Protein AF-A0A174KUC3-F1 (afdb_monomer)

Sequence (354 aa):
MEELIAYTICFAFILFGIKESINLLNTHKNIKYPINRTLYYLSILLSFLIINSNLNTILADIIKISSNYFAFYTIRNELIRILLLVLIYFIVHFIIYTLLKFVVKLLYLYKISQKKISIFISGILGGIKGIIVTLIMFIGIVIFNVTIGRNFPINIFSNISGYSMIYDTISQNFNSSNSKIIYSDENKYIPTSNVLIYYNGVTLEDGVKSNNEINNKAIEITKYKESDLEKAKSLYVWIGSNIEYDFDKAYKTLNNESSGNSGATEAWITRKGICFDYACLYVAMARAVDLKVRLVTGSAYDGTQYGPHAWNEVYLEKEERWVPIDPTFYMAGNYFDNSNFYDDHIKEMIAGEW

Foldseek 3Di:
DLQVVLVVVLVVLLVVLLVVLLVQCVVVVFLVRLQLVLLLLVLLLVLVVVCLVCVVVLLVVLLVVLVVPPPDDDVVSVVSSVVSSVVSSVVSSVVSSVVSVVVCVVVVVRVPNDPVVSSVVSSVSSNSSSNSVVLVVLLVLLCCCLPVCVVPHDCSCVPPPSSVVSNVSNVVSVVCVVDDPPPPDPDDDPDPDDDFDDDLNHGLCRQLDADPVLLVVLCVQCVPPPFLLSSLVSLLVCLLVQADEDPVLVVCRSVVHNSDDAHLVCCVVVSYYHQSNSQSVSSNSCVSVPWWKFKFWDWFDPVPDIDTHIFMWTQGPVVRDTWTGGSRCVVVDPRTRDPCNCVGDPTDDGSDID

Radius of gyration: 29.29 Å; Cα contacts (8 Å, |Δi|>4): 462; chains: 1; bounding box: 64×38×87 Å

InterPro domains:
  IPR002931 Transglutaminase-like [PF01841] (218-327)
  IPR002931 Transglutaminase-like [SM00460] (267-329)
  IPR038765 Papain-like cysteine peptidase superfamily [SSF54001] (152-330)

pLDDT: mean 83.15, std 17.64, range [23.48, 98.75]

Organism: NCBI:txid84024

Structure (mmCIF, N/CA/C/O backbone):
data_AF-A0A174KUC3-F1
#
_entry.id   AF-A0A174KUC3-F1
#
loop_
_atom_site.group_PDB
_atom_site.id
_atom_site.type_symbol
_atom_site.label_atom_id
_atom_site.label_alt_id
_atom_site.label_comp_id
_atom_site.label_asym_id
_atom_site.label_entity_id
_atom_site.label_seq_id
_atom_site.pdbx_PDB_ins_code
_atom_site.Cartn_x
_atom_site.Cartn_y
_atom_site.Cartn_z
_atom_site.occupancy
_atom_site.B_iso_or_equiv
_atom_site.auth_seq_id
_atom_site.auth_comp_id
_atom_site.auth_asym_id
_atom_site.auth_atom_id
_atom_site.pdbx_PDB_model_num
ATOM 1 N N . MET A 1 1 ? -31.744 -5.656 -0.333 1.00 72.94 1 MET A N 1
ATOM 2 C CA . MET A 1 1 ? -31.792 -6.699 0.721 1.00 72.94 1 MET A CA 1
ATOM 3 C C . MET A 1 1 ? -30.569 -6.602 1.628 1.00 72.94 1 MET A C 1
ATOM 5 O O . MET A 1 1 ? -30.747 -6.543 2.835 1.00 72.94 1 MET A O 1
ATOM 9 N N . GLU A 1 2 ? -29.362 -6.491 1.067 1.00 75.31 2 GLU A N 1
ATOM 10 C CA . GLU A 1 2 ? -28.099 -6.335 1.816 1.00 75.31 2 GLU A CA 1
ATOM 11 C C . GLU A 1 2 ? -28.056 -5.099 2.725 1.00 75.31 2 GLU A C 1
ATOM 13 O O . GLU A 1 2 ? -27.680 -5.200 3.887 1.00 75.31 2 GLU A O 1
ATOM 18 N N . GLU A 1 3 ? -28.549 -3.955 2.253 1.00 81.62 3 GLU A N 1
ATOM 19 C CA . GLU A 1 3 ? -28.614 -2.726 3.053 1.00 81.62 3 GLU A CA 1
ATOM 20 C C . GLU A 1 3 ? -29.486 -2.881 4.314 1.00 81.62 3 GLU A C 1
ATOM 22 O O . GLU A 1 3 ? -29.088 -2.504 5.415 1.00 81.62 3 GLU A O 1
ATOM 27 N N . LEU A 1 4 ? -30.652 -3.525 4.188 1.00 89.06 4 LEU A N 1
ATOM 28 C CA . LEU A 1 4 ? -31.532 -3.802 5.326 1.00 89.06 4 LEU A CA 1
ATOM 29 C C . LEU A 1 4 ? -30.849 -4.729 6.344 1.00 89.06 4 LEU A C 1
ATOM 31 O O . LEU A 1 4 ? -30.993 -4.538 7.552 1.00 89.06 4 LEU A O 1
ATOM 35 N N . ILE A 1 5 ? -30.080 -5.710 5.862 1.00 90.81 5 ILE A N 1
ATOM 36 C CA . ILE A 1 5 ? -29.294 -6.623 6.703 1.00 90.81 5 ILE A CA 1
ATOM 37 C C . ILE A 1 5 ? -28.221 -5.838 7.470 1.00 90.81 5 ILE A C 1
ATOM 39 O O . ILE A 1 5 ? -28.105 -5.996 8.685 1.00 90.81 5 ILE A O 1
ATOM 43 N N . ALA A 1 6 ? -27.499 -4.941 6.797 1.00 91.69 6 ALA A N 1
ATOM 44 C CA . ALA A 1 6 ? -26.463 -4.105 7.395 1.00 91.69 6 ALA A CA 1
ATOM 45 C C . ALA A 1 6 ? -27.005 -3.230 8.539 1.00 91.69 6 ALA A C 1
ATOM 47 O O . ALA A 1 6 ? -26.477 -3.259 9.655 1.00 91.69 6 ALA A O 1
ATOM 48 N N . TYR A 1 7 ? -28.111 -2.515 8.306 1.00 92.31 7 TYR A N 1
ATOM 49 C CA . TYR A 1 7 ? -28.760 -1.710 9.347 1.00 92.31 7 TYR A CA 1
ATOM 50 C C . TYR A 1 7 ? -29.288 -2.562 10.505 1.00 92.31 7 TYR A C 1
ATOM 52 O O . TYR A 1 7 ? -29.176 -2.160 11.665 1.00 92.31 7 TYR A O 1
ATOM 60 N N . THR A 1 8 ? -29.807 -3.757 10.212 1.00 94.25 8 THR A N 1
ATOM 61 C CA . THR A 1 8 ? -30.286 -4.702 11.231 1.00 94.25 8 THR A CA 1
ATOM 62 C C . THR A 1 8 ? -29.147 -5.160 12.143 1.00 94.25 8 THR A C 1
ATOM 64 O O . THR A 1 8 ? -29.310 -5.169 13.363 1.00 94.25 8 THR A O 1
ATOM 67 N N . ILE A 1 9 ? -27.975 -5.474 11.581 1.00 93.62 9 ILE A N 1
ATOM 68 C CA . ILE A 1 9 ? -26.779 -5.849 12.351 1.00 93.62 9 ILE A CA 1
ATOM 69 C C . ILE A 1 9 ? -26.339 -4.693 13.261 1.00 93.62 9 ILE A C 1
ATOM 71 O O . ILE A 1 9 ? -26.158 -4.886 14.465 1.00 93.62 9 ILE A O 1
ATOM 75 N N . CYS A 1 10 ? -26.226 -3.478 12.718 1.00 94.00 10 CYS A N 1
ATOM 76 C CA . CYS A 1 10 ? -25.862 -2.288 13.494 1.00 94.00 10 CYS A CA 1
ATOM 77 C C . CYS A 1 10 ? -26.849 -2.023 14.640 1.00 94.00 10 CYS A C 1
ATOM 79 O O . CYS A 1 10 ? -26.446 -1.748 15.772 1.00 94.00 10 CYS A O 1
ATOM 81 N N . PHE A 1 11 ? -28.149 -2.148 14.368 1.00 95.25 11 PHE A N 1
ATOM 82 C CA . PHE A 1 11 ? -29.191 -1.974 15.375 1.00 95.25 11 PHE A CA 1
ATOM 83 C C . PHE A 1 11 ? -29.136 -3.060 16.459 1.00 95.25 11 PHE A C 1
ATOM 85 O O . PHE A 1 11 ? -29.297 -2.762 17.646 1.00 95.25 11 PHE A O 1
ATOM 92 N N . ALA A 1 12 ? -28.828 -4.305 16.086 1.00 96.06 12 ALA A N 1
ATOM 93 C CA . ALA A 1 12 ? -28.657 -5.402 17.032 1.00 96.06 12 ALA A CA 1
ATOM 94 C C . ALA A 1 12 ? -27.511 -5.137 18.024 1.00 96.06 12 ALA A C 1
ATOM 96 O O . ALA A 1 12 ? -27.685 -5.370 19.223 1.00 96.06 12 ALA A O 1
ATOM 97 N N . PHE A 1 13 ? -26.380 -4.581 17.572 1.00 95.62 13 PHE A N 1
ATOM 98 C CA . PHE A 1 13 ? -25.282 -4.183 18.464 1.00 95.62 13 PHE A CA 1
ATOM 99 C C . PHE A 1 13 ? -25.697 -3.108 19.475 1.00 95.62 13 PHE A C 1
ATOM 101 O O . PHE A 1 13 ? -25.326 -3.191 20.649 1.00 95.62 13 PHE A O 1
ATOM 108 N N . ILE A 1 14 ? -26.511 -2.134 19.060 1.00 96.69 14 ILE A N 1
ATOM 109 C CA . ILE A 1 14 ? -27.045 -1.093 19.951 1.00 96.69 14 ILE A CA 1
ATOM 110 C C . ILE A 1 14 ? -27.971 -1.711 21.004 1.00 96.69 14 ILE A C 1
ATOM 112 O O . ILE A 1 14 ? -27.783 -1.478 22.201 1.00 96.69 14 ILE A O 1
ATOM 116 N N . LEU A 1 15 ? -28.929 -2.546 20.590 1.00 97.19 15 LEU A N 1
ATOM 117 C CA . LEU A 1 15 ? -29.850 -3.218 21.511 1.00 97.19 15 LEU A CA 1
ATOM 118 C C . LEU A 1 15 ? -29.120 -4.131 22.499 1.00 97.19 15 LEU A C 1
ATOM 120 O O . LEU A 1 15 ? -29.403 -4.106 23.701 1.00 97.19 15 LEU A O 1
ATOM 124 N N . PHE A 1 16 ? -28.153 -4.910 22.012 1.00 96.31 16 PHE A N 1
ATOM 125 C CA . PHE A 1 16 ? -27.312 -5.746 22.859 1.00 96.31 16 PHE A CA 1
ATOM 126 C C . PHE A 1 16 ? -26.512 -4.895 23.851 1.00 96.31 16 PHE A C 1
ATOM 128 O O . PHE A 1 16 ? -26.459 -5.207 25.042 1.00 96.31 16 PHE A O 1
ATOM 135 N N . GLY A 1 17 ? -25.964 -3.770 23.386 1.00 95.25 17 GLY A N 1
ATOM 136 C CA . GLY A 1 17 ? -25.237 -2.812 24.206 1.00 95.25 17 GLY A CA 1
ATOM 137 C C . GLY A 1 17 ? -26.074 -2.264 25.364 1.00 95.25 17 GLY A C 1
ATOM 138 O O . GLY A 1 17 ? -25.605 -2.290 26.510 1.00 95.25 17 GLY A O 1
ATOM 139 N N . ILE A 1 18 ? -27.310 -1.836 25.078 1.00 97.31 18 ILE A N 1
ATOM 140 C CA . ILE A 1 18 ? -28.304 -1.367 26.060 1.00 97.31 18 ILE A CA 1
ATOM 141 C C . ILE A 1 18 ? -28.615 -2.472 27.074 1.00 97.31 18 ILE A C 1
ATOM 143 O O . ILE A 1 18 ? -28.490 -2.254 28.282 1.00 97.31 18 ILE A O 1
ATOM 147 N N . LYS A 1 19 ? -28.964 -3.672 26.593 1.00 96.75 19 LYS A N 1
ATOM 148 C CA . LYS A 1 19 ? -29.319 -4.820 27.439 1.00 96.75 19 LYS A CA 1
ATOM 149 C C . LYS A 1 19 ? -28.181 -5.209 28.385 1.00 96.75 19 LYS A C 1
ATOM 151 O O . LYS A 1 19 ? -28.408 -5.351 29.585 1.00 96.75 19 LYS A O 1
ATOM 156 N N . GLU A 1 20 ? -26.958 -5.351 27.873 1.00 95.75 20 GLU A N 1
ATOM 157 C CA . GLU A 1 20 ? -25.782 -5.691 28.687 1.00 95.75 20 GLU A CA 1
ATOM 158 C C . GLU A 1 20 ? -25.520 -4.610 29.746 1.00 95.75 20 GLU A C 1
ATOM 160 O O . GLU A 1 20 ? -25.267 -4.933 30.903 1.00 95.75 20 GLU A O 1
ATOM 165 N N . SER A 1 21 ? -25.622 -3.328 29.378 1.00 95.62 21 SER A N 1
ATOM 166 C CA . SER A 1 21 ? -25.373 -2.210 30.295 1.00 95.62 21 SER A CA 1
ATOM 167 C C . SER A 1 21 ? -26.358 -2.197 31.468 1.00 95.62 21 SER A C 1
ATOM 169 O O . SER A 1 21 ? -25.941 -2.119 32.625 1.00 95.62 21 SER A O 1
ATOM 171 N N . ILE A 1 22 ? -27.656 -2.351 31.189 1.00 94.19 22 ILE A N 1
ATOM 172 C CA . ILE A 1 22 ? -28.692 -2.406 32.230 1.00 94.19 22 ILE A CA 1
ATOM 173 C C . ILE A 1 22 ? -28.497 -3.643 33.117 1.00 94.19 22 ILE A C 1
ATOM 175 O O . ILE A 1 22 ? -28.639 -3.557 34.339 1.00 94.19 22 ILE A O 1
ATOM 179 N N . ASN A 1 23 ? -28.112 -4.782 32.534 1.00 93.94 23 ASN A N 1
ATOM 180 C CA . ASN A 1 23 ? -27.785 -5.982 33.303 1.00 93.94 23 ASN A CA 1
ATOM 181 C C . ASN A 1 23 ? -26.592 -5.753 34.241 1.00 93.94 23 ASN A C 1
ATOM 183 O O . ASN A 1 23 ? -26.699 -6.078 35.418 1.00 93.94 23 ASN A O 1
ATOM 187 N N . LEU A 1 24 ? -25.508 -5.129 33.767 1.00 91.56 24 LEU A N 1
ATOM 188 C CA . LEU A 1 24 ? -24.342 -4.743 34.578 1.00 91.56 24 LEU A CA 1
ATOM 189 C C . LEU A 1 24 ? -24.716 -3.827 35.751 1.00 91.56 24 LEU A C 1
ATOM 191 O O . LEU A 1 24 ? -24.186 -3.974 36.854 1.00 91.56 24 LEU A O 1
ATOM 195 N N . LEU A 1 25 ? -25.629 -2.877 35.529 1.00 92.50 25 LEU A N 1
ATOM 196 C CA . LEU A 1 25 ? -26.150 -2.036 36.604 1.00 92.50 25 LEU A CA 1
ATOM 197 C C . LEU A 1 25 ? -26.921 -2.870 37.633 1.00 92.50 25 LEU A C 1
ATOM 199 O O . LEU A 1 25 ? -26.726 -2.685 38.832 1.00 92.50 25 LEU A O 1
ATOM 203 N N . ASN A 1 26 ? -27.799 -3.765 37.181 1.00 90.56 26 ASN A N 1
ATOM 204 C CA . ASN A 1 26 ? -28.659 -4.559 38.056 1.00 90.56 26 ASN A CA 1
ATOM 205 C C . ASN A 1 26 ? -27.873 -5.579 38.888 1.00 90.56 26 ASN A C 1
ATOM 207 O O . ASN A 1 26 ? -28.165 -5.740 40.074 1.00 90.56 26 ASN A O 1
ATOM 211 N N . THR A 1 27 ? -26.868 -6.234 38.299 1.00 91.88 27 THR A N 1
ATOM 212 C CA . THR A 1 27 ? -26.037 -7.236 38.984 1.00 91.88 27 THR A CA 1
ATOM 213 C C . THR A 1 27 ? -25.190 -6.610 40.085 1.00 91.88 27 THR A C 1
ATOM 215 O O . THR A 1 27 ? -25.157 -7.118 41.203 1.00 91.88 27 THR A O 1
ATOM 218 N N . HIS A 1 28 ? -24.539 -5.481 39.803 1.00 88.19 28 HIS A N 1
ATOM 219 C CA . HIS A 1 28 ? -23.622 -4.842 40.748 1.00 88.19 28 HIS A CA 1
ATOM 220 C C . HIS A 1 28 ? -24.251 -3.715 41.574 1.00 88.19 28 HIS A C 1
ATOM 222 O O . HIS A 1 28 ? -23.597 -3.174 42.467 1.00 88.19 28 HIS A O 1
ATOM 228 N N . LYS A 1 29 ? -25.497 -3.331 41.270 1.00 86.44 29 LYS A N 1
ATOM 229 C CA . LYS A 1 29 ? -26.231 -2.208 41.883 1.00 86.44 29 LYS A CA 1
ATOM 230 C C . LYS A 1 29 ? -25.443 -0.890 41.877 1.00 86.44 29 LYS A C 1
ATOM 232 O O . LYS A 1 29 ? -25.591 -0.072 42.781 1.00 86.44 29 LYS A O 1
ATOM 237 N N . ASN A 1 30 ? -24.581 -0.684 40.879 1.00 87.12 30 ASN A N 1
ATOM 238 C CA . ASN A 1 30 ? -23.687 0.469 40.825 1.00 87.12 30 ASN A CA 1
ATOM 239 C C . ASN A 1 30 ? -23.398 0.896 39.378 1.00 87.12 30 ASN A C 1
ATOM 241 O O . ASN A 1 30 ? -22.917 0.108 38.563 1.00 87.12 30 ASN A O 1
ATOM 245 N N . ILE A 1 31 ? -23.647 2.172 39.074 1.00 89.06 31 ILE A N 1
ATOM 246 C CA . ILE A 1 31 ? -23.482 2.753 37.735 1.00 89.06 31 ILE A CA 1
ATOM 247 C C . ILE A 1 31 ? -22.022 2.809 37.263 1.00 89.06 31 ILE A C 1
ATOM 249 O O . ILE A 1 31 ? -21.749 2.866 36.064 1.00 89.06 31 ILE A O 1
ATOM 253 N N . LYS A 1 32 ? -21.068 2.701 38.196 1.00 91.25 32 LYS A N 1
ATOM 254 C CA . LYS A 1 32 ? -19.632 2.620 37.908 1.00 91.25 32 LYS A CA 1
ATOM 255 C C . LYS A 1 32 ? -19.290 1.511 36.912 1.00 91.25 32 LYS A C 1
ATOM 257 O O . LYS A 1 32 ? -18.365 1.686 36.126 1.00 91.25 32 LYS A O 1
ATOM 262 N N . TYR A 1 33 ? -20.009 0.389 36.929 1.00 91.56 33 TYR A N 1
ATOM 263 C CA . TYR A 1 33 ? -19.734 -0.746 36.044 1.00 91.56 33 TYR A CA 1
ATOM 264 C C . TYR A 1 33 ? -20.130 -0.462 34.586 1.00 91.56 33 TYR A C 1
ATOM 266 O O . TYR A 1 33 ? -19.242 -0.536 33.733 1.00 91.56 33 TYR A O 1
ATOM 274 N N . PRO A 1 34 ? -21.380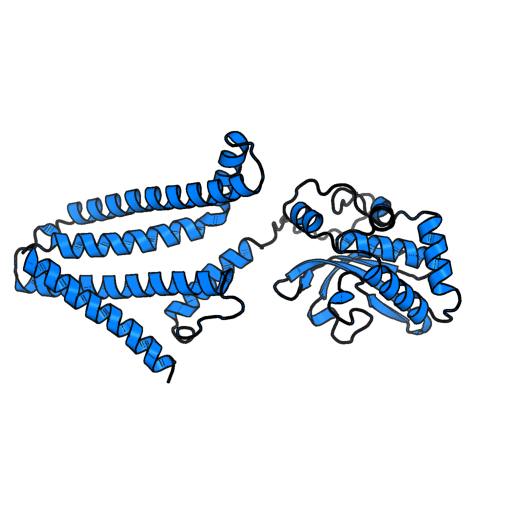 -0.043 34.282 1.00 93.12 34 PRO A N 1
ATOM 275 C CA . PRO A 1 34 ? -21.750 0.479 32.964 1.00 93.12 34 PRO A CA 1
ATOM 276 C C . PRO A 1 34 ? -20.794 1.548 32.427 1.00 93.12 34 PRO A C 1
ATOM 278 O O . PRO A 1 34 ? -20.360 1.475 31.276 1.00 93.12 34 PRO A O 1
ATOM 281 N N . ILE A 1 35 ? -20.421 2.513 33.276 1.00 93.69 35 ILE A N 1
ATOM 282 C CA . ILE A 1 35 ? -19.505 3.596 32.908 1.00 93.69 35 ILE A CA 1
ATOM 283 C C . ILE A 1 35 ? -18.131 3.028 32.541 1.00 93.69 35 ILE A C 1
ATOM 285 O O . ILE A 1 35 ? -17.669 3.223 31.423 1.00 93.69 35 ILE A O 1
ATOM 289 N N . ASN A 1 36 ? -17.500 2.262 33.435 1.00 93.50 36 ASN A N 1
ATOM 290 C CA . ASN A 1 36 ? -16.169 1.696 33.198 1.00 93.50 36 ASN A CA 1
ATOM 291 C C . ASN A 1 36 ? -16.117 0.783 31.973 1.00 93.50 36 ASN A C 1
ATOM 293 O O . ASN A 1 36 ? -15.088 0.746 31.298 1.00 93.50 36 ASN A O 1
ATOM 297 N N . ARG A 1 37 ? -17.194 0.035 31.704 1.00 94.62 37 ARG A N 1
ATOM 298 C CA . ARG A 1 37 ? -17.299 -0.825 30.522 1.00 94.62 37 ARG A CA 1
ATOM 299 C C . ARG A 1 37 ? -17.374 0.014 29.249 1.00 94.62 37 ARG A C 1
ATOM 301 O O . ARG A 1 37 ? -16.660 -0.277 28.301 1.00 94.62 37 ARG A O 1
ATOM 308 N N . THR A 1 38 ? -18.170 1.081 29.252 1.00 95.75 38 THR A N 1
ATOM 309 C CA . THR A 1 38 ? -18.277 2.014 28.117 1.00 95.75 38 THR A CA 1
ATOM 310 C C . THR A 1 38 ? -16.947 2.719 27.851 1.00 95.75 38 THR A C 1
ATOM 312 O O . THR A 1 38 ? -16.486 2.740 26.714 1.00 95.75 38 THR A O 1
ATOM 315 N N . LEU A 1 39 ? -16.277 3.208 28.902 1.00 96.31 39 LEU A N 1
ATOM 316 C CA . LEU A 1 39 ? -14.955 3.835 28.794 1.00 96.31 39 LEU A CA 1
ATOM 317 C C . LEU A 1 39 ? -13.888 2.886 28.239 1.00 96.31 39 LEU A C 1
ATOM 319 O O . LEU A 1 39 ? -12.981 3.344 27.559 1.00 96.31 39 LEU A O 1
ATOM 323 N N . TYR A 1 40 ? -13.984 1.588 28.531 1.00 96.44 40 TYR A N 1
ATOM 324 C CA . TYR A 1 40 ? -13.037 0.590 28.034 1.00 96.44 40 TYR A CA 1
ATOM 325 C C . TYR A 1 40 ? -13.148 0.400 26.515 1.00 96.44 40 TYR A C 1
ATOM 327 O O . TYR A 1 40 ? -12.143 0.405 25.814 1.00 96.44 40 TYR A O 1
ATOM 335 N N . TYR A 1 41 ? -14.367 0.293 25.980 1.00 96.62 41 TYR A N 1
ATOM 336 C CA . TYR A 1 41 ? -14.557 0.238 24.526 1.00 96.62 41 TYR A CA 1
ATOM 337 C C . TYR A 1 41 ? -14.194 1.565 23.856 1.00 96.62 41 TYR A C 1
ATOM 339 O O . TYR A 1 41 ? -13.578 1.567 22.793 1.00 96.62 41 TYR A O 1
ATOM 347 N N . LEU A 1 42 ? -14.516 2.694 24.498 1.00 96.56 42 LEU A N 1
ATOM 348 C CA . LEU A 1 42 ? -14.105 4.006 24.006 1.00 96.56 42 LEU A CA 1
ATOM 349 C C . LEU A 1 42 ? -12.578 4.129 23.944 1.00 96.56 42 LEU A C 1
ATOM 351 O O . LEU A 1 42 ? -12.058 4.646 22.960 1.00 96.56 42 LEU A O 1
ATOM 355 N N . SER A 1 43 ? -11.849 3.629 24.948 1.00 97.50 43 SER A N 1
ATOM 356 C CA . SER A 1 43 ? -10.387 3.659 24.915 1.00 97.50 43 SER A CA 1
ATOM 357 C C . SER A 1 43 ? -9.810 2.733 23.850 1.00 97.50 43 SER A C 1
ATOM 359 O O . SER A 1 43 ? -8.812 3.108 23.261 1.00 97.50 43 SER A O 1
ATOM 361 N N . ILE A 1 44 ? -10.422 1.581 23.542 1.00 95.88 44 ILE A N 1
ATOM 362 C CA . ILE A 1 44 ? -10.016 0.759 22.380 1.00 95.88 44 ILE A CA 1
ATOM 363 C C . ILE A 1 44 ? -10.104 1.582 21.089 1.00 95.88 44 ILE A C 1
ATOM 365 O O . ILE A 1 44 ? -9.120 1.692 20.359 1.00 95.88 44 ILE A O 1
ATOM 369 N N . LEU A 1 45 ? -11.264 2.196 20.837 1.00 94.69 45 LEU A N 1
ATOM 370 C CA . LEU A 1 45 ? -11.493 2.979 19.624 1.00 94.69 45 LEU A CA 1
ATOM 371 C C . LEU A 1 45 ? -10.519 4.164 19.523 1.00 94.69 45 LEU A C 1
ATOM 373 O O . LEU A 1 45 ? -9.884 4.350 18.490 1.00 94.69 45 LEU A O 1
ATOM 377 N N . LEU A 1 46 ? -10.357 4.938 20.600 1.00 94.75 46 LEU A N 1
ATOM 378 C CA . LEU A 1 46 ? -9.448 6.088 20.617 1.00 94.75 46 LEU A CA 1
ATOM 379 C C . LEU A 1 46 ? -7.979 5.680 20.453 1.00 94.75 46 LEU A C 1
ATOM 381 O O . LEU A 1 46 ? -7.245 6.362 19.745 1.00 94.75 46 LEU A O 1
ATOM 385 N N . SER A 1 47 ? -7.545 4.574 21.066 1.00 94.94 47 SER A N 1
ATOM 386 C CA . SER A 1 47 ? -6.187 4.051 20.869 1.00 94.94 47 SER A CA 1
ATOM 387 C C . SER A 1 47 ? -5.925 3.680 19.425 1.00 94.94 47 SER A C 1
ATOM 389 O O . SER A 1 47 ? -4.872 4.029 18.899 1.00 94.94 47 SER A O 1
ATOM 391 N N . PHE A 1 48 ? -6.883 3.005 18.788 1.00 90.69 48 PHE A N 1
ATOM 392 C CA . PHE A 1 48 ? -6.773 2.668 17.379 1.00 90.69 48 PHE A CA 1
ATOM 393 C C . PHE A 1 48 ? -6.634 3.931 16.522 1.00 90.69 48 PHE A C 1
ATOM 395 O O . PHE A 1 48 ? -5.698 4.026 15.737 1.00 90.69 48 PHE A O 1
ATOM 402 N N . LEU A 1 49 ? -7.511 4.924 16.716 1.00 88.19 49 LEU A N 1
ATOM 403 C CA . LEU A 1 49 ? -7.479 6.170 15.944 1.00 88.19 49 LEU A CA 1
ATOM 404 C C . LEU A 1 49 ? -6.157 6.928 16.124 1.00 88.19 49 LEU A C 1
ATOM 406 O O . LEU A 1 49 ? -5.564 7.353 15.141 1.00 88.19 49 LEU A O 1
ATOM 410 N N . ILE A 1 50 ? -5.662 7.054 17.359 1.00 89.94 50 ILE A N 1
ATOM 411 C CA . ILE A 1 50 ? -4.398 7.751 17.643 1.00 89.94 50 ILE A CA 1
ATOM 412 C C . ILE A 1 50 ? -3.211 7.042 16.993 1.00 89.94 50 ILE A C 1
ATOM 414 O O . ILE A 1 50 ? -2.356 7.708 16.411 1.00 89.94 50 ILE A O 1
ATOM 418 N N . ILE A 1 51 ? -3.151 5.711 17.077 1.00 87.88 51 ILE A N 1
ATOM 419 C CA . ILE A 1 51 ? -2.067 4.951 16.449 1.00 87.88 51 ILE A CA 1
ATOM 420 C C . ILE A 1 51 ? -2.158 5.051 14.935 1.00 87.88 51 ILE A C 1
ATOM 422 O O . ILE A 1 51 ? -1.149 5.325 14.299 1.00 87.88 51 ILE A O 1
ATOM 426 N N . ASN A 1 52 ? -3.351 4.893 14.363 1.00 81.44 52 ASN A N 1
ATOM 427 C CA . ASN A 1 52 ? -3.546 4.961 12.921 1.00 81.44 52 ASN A CA 1
ATOM 428 C C . ASN A 1 52 ? -3.154 6.336 12.354 1.00 81.44 52 ASN A C 1
ATOM 430 O O . ASN A 1 52 ? -2.455 6.402 11.351 1.00 81.44 52 ASN A O 1
ATOM 434 N N . SER A 1 53 ? -3.526 7.433 13.023 1.00 80.00 53 SER A N 1
ATOM 435 C CA . SER A 1 53 ? -3.152 8.789 12.593 1.00 80.00 53 SER A CA 1
ATOM 436 C C . SER A 1 53 ? -1.650 9.081 12.671 1.00 80.00 53 SER A C 1
ATOM 438 O O . SER A 1 53 ? -1.185 10.010 12.022 1.00 80.00 53 SER A O 1
ATOM 440 N N . ASN A 1 54 ? -0.890 8.322 13.464 1.00 78.06 54 ASN A N 1
ATOM 441 C CA . ASN A 1 54 ? 0.556 8.500 13.639 1.00 78.06 54 ASN A CA 1
ATOM 442 C C . ASN A 1 54 ? 1.344 7.262 13.180 1.00 78.06 54 ASN A C 1
ATOM 444 O O . ASN A 1 54 ? 2.492 7.071 13.585 1.00 78.06 54 ASN A O 1
ATOM 448 N N . LEU A 1 55 ? 0.724 6.403 12.362 1.00 73.19 55 LEU A N 1
ATOM 449 C CA . LEU A 1 55 ? 1.232 5.065 12.073 1.00 73.19 55 LEU A CA 1
ATOM 450 C C . LEU A 1 55 ? 2.625 5.118 11.442 1.00 73.19 55 LEU A C 1
ATOM 452 O O . LEU A 1 55 ? 3.517 4.407 11.890 1.00 73.19 55 LEU A O 1
ATOM 456 N N . ASN A 1 56 ? 2.837 6.014 10.476 1.00 64.56 56 ASN A N 1
ATOM 457 C CA . ASN A 1 56 ? 4.117 6.159 9.779 1.00 64.56 56 ASN A CA 1
ATOM 458 C C . ASN A 1 56 ? 5.261 6.545 10.736 1.00 64.56 56 ASN A C 1
ATOM 460 O O . ASN A 1 56 ? 6.330 5.940 10.698 1.00 64.56 56 ASN A O 1
ATOM 464 N N . THR A 1 57 ? 5.032 7.503 11.640 1.00 71.12 57 THR A N 1
ATOM 465 C CA . THR A 1 57 ? 6.029 7.920 12.641 1.00 71.12 57 THR A CA 1
ATOM 466 C C . THR A 1 57 ? 6.323 6.797 13.632 1.00 71.12 57 THR A C 1
ATOM 468 O O . THR A 1 57 ? 7.484 6.494 13.894 1.00 71.12 57 THR A O 1
ATOM 471 N N . ILE A 1 58 ? 5.278 6.127 14.128 1.00 70.81 58 ILE A N 1
ATOM 472 C CA . ILE A 1 58 ? 5.415 4.998 15.055 1.00 70.81 58 ILE A CA 1
ATOM 473 C C . ILE A 1 58 ? 6.202 3.856 14.398 1.00 70.81 58 ILE A C 1
ATOM 475 O O . ILE A 1 58 ? 7.094 3.289 15.025 1.00 70.81 58 ILE A O 1
ATOM 479 N N . LEU A 1 59 ? 5.910 3.530 13.136 1.00 69.62 59 LEU A N 1
ATOM 480 C CA . LEU A 1 59 ? 6.634 2.502 12.390 1.00 69.62 59 LEU A CA 1
ATOM 481 C C . LEU A 1 59 ? 8.104 2.885 12.177 1.00 69.62 59 LEU A C 1
ATOM 483 O O . LEU A 1 59 ? 8.969 2.036 12.381 1.00 69.62 59 LEU A O 1
ATOM 487 N N . ALA A 1 60 ? 8.409 4.143 11.848 1.00 66.00 60 ALA A N 1
ATOM 488 C CA . ALA A 1 60 ? 9.788 4.619 11.711 1.00 66.00 60 ALA A CA 1
ATOM 489 C C . ALA A 1 60 ? 10.588 4.477 13.021 1.00 66.00 60 ALA A C 1
ATOM 491 O O . ALA A 1 60 ? 11.718 3.976 13.016 1.00 66.00 60 ALA A O 1
ATOM 492 N N . ASP A 1 61 ? 9.987 4.839 14.157 1.00 71.12 61 ASP A N 1
ATOM 493 C CA . ASP A 1 61 ? 10.602 4.673 15.477 1.00 71.12 61 ASP A CA 1
ATOM 494 C C . ASP A 1 61 ? 10.799 3.191 15.836 1.00 71.12 61 ASP A C 1
ATOM 496 O O . ASP A 1 61 ? 11.870 2.800 16.311 1.00 71.12 61 ASP A O 1
ATOM 500 N N . ILE A 1 62 ? 9.804 2.339 15.556 1.00 71.69 62 ILE A N 1
ATOM 501 C CA . ILE A 1 62 ? 9.905 0.883 15.736 1.00 71.69 62 ILE A CA 1
ATOM 502 C C . ILE A 1 62 ? 11.041 0.313 14.881 1.00 71.69 62 ILE A C 1
ATOM 504 O O . ILE A 1 62 ? 11.815 -0.511 15.372 1.00 71.69 62 ILE A O 1
ATOM 508 N N . ILE A 1 63 ? 11.175 0.749 13.625 1.00 66.38 63 ILE A N 1
ATOM 509 C CA . ILE A 1 63 ? 12.247 0.312 12.726 1.00 66.38 63 ILE A CA 1
ATOM 510 C C . ILE A 1 63 ? 13.605 0.679 13.326 1.00 66.38 63 ILE A C 1
ATOM 512 O O . ILE A 1 63 ? 14.434 -0.217 13.485 1.00 66.38 63 ILE A O 1
ATOM 516 N N . LYS A 1 64 ? 13.792 1.934 13.758 1.00 69.88 64 LYS A N 1
ATOM 517 C CA . LYS A 1 64 ? 15.032 2.421 14.388 1.00 69.88 64 LYS A CA 1
ATOM 518 C C . LYS A 1 64 ? 15.399 1.648 15.659 1.00 69.88 64 LYS A C 1
ATOM 520 O O . LYS A 1 64 ? 16.566 1.336 15.890 1.00 69.88 64 LYS A O 1
ATOM 525 N N . ILE A 1 65 ? 14.412 1.330 16.496 1.00 67.31 65 ILE A N 1
ATOM 526 C CA . ILE A 1 65 ? 14.620 0.518 17.703 1.00 67.31 65 ILE A CA 1
ATOM 527 C C . ILE A 1 65 ? 14.980 -0.921 17.309 1.00 67.31 65 ILE A C 1
ATOM 529 O O . ILE A 1 65 ? 15.945 -1.482 17.827 1.00 67.31 65 ILE A O 1
ATOM 533 N N . SER A 1 66 ? 14.247 -1.518 16.367 1.00 65.50 66 SER A N 1
ATOM 534 C CA . SER A 1 66 ? 14.491 -2.895 15.930 1.00 65.50 66 SER A CA 1
ATOM 535 C C . SER A 1 66 ? 15.887 -3.070 15.322 1.00 65.50 66 SER A C 1
ATOM 537 O O . SER A 1 66 ? 16.583 -4.021 15.670 1.00 65.50 66 SER A O 1
ATOM 539 N N . SER A 1 67 ? 16.342 -2.118 14.500 1.00 63.28 67 SER A N 1
ATOM 540 C CA . SER A 1 67 ? 17.646 -2.169 13.832 1.00 63.28 67 SER A CA 1
ATOM 541 C C . SER A 1 67 ? 18.818 -2.000 14.797 1.00 63.28 67 SER A C 1
ATOM 543 O O . SER A 1 67 ? 19.844 -2.650 14.626 1.00 63.28 67 SER A O 1
ATOM 545 N N . ASN A 1 68 ? 18.673 -1.155 15.823 1.00 63.19 68 ASN A N 1
ATOM 546 C CA . ASN A 1 68 ? 19.755 -0.865 16.768 1.00 63.19 68 ASN A CA 1
ATOM 547 C C . ASN A 1 68 ? 19.969 -1.975 17.806 1.00 63.19 68 ASN A C 1
ATOM 549 O O . ASN A 1 68 ? 21.085 -2.142 18.292 1.00 63.19 68 ASN A O 1
ATOM 553 N N . TYR A 1 69 ? 18.915 -2.717 18.163 1.00 61.56 69 TYR A N 1
ATOM 554 C CA . TYR A 1 69 ? 18.962 -3.690 19.261 1.00 61.56 69 TYR A CA 1
ATOM 555 C C . TYR A 1 69 ? 18.826 -5.154 18.815 1.00 61.56 69 TYR A C 1
ATOM 557 O O . TYR A 1 69 ? 19.238 -6.049 19.553 1.00 61.56 69 TYR A O 1
ATOM 565 N N . PHE A 1 70 ? 18.282 -5.429 17.623 1.00 57.06 70 PHE A N 1
ATOM 566 C CA . PHE A 1 70 ? 17.967 -6.787 17.165 1.00 57.06 70 PHE A CA 1
ATOM 567 C C . PHE A 1 70 ? 18.501 -7.049 15.745 1.00 57.06 70 PHE A C 1
ATOM 569 O O . PHE A 1 70 ? 17.743 -7.213 14.796 1.00 57.06 70 PHE A O 1
ATOM 576 N N . ALA A 1 71 ? 19.826 -7.132 15.593 1.00 50.84 71 ALA A N 1
ATOM 577 C CA . ALA A 1 71 ? 20.487 -7.447 14.321 1.00 50.84 71 ALA A CA 1
ATOM 578 C C . ALA A 1 71 ? 20.388 -8.948 13.967 1.00 50.84 71 ALA A C 1
ATOM 580 O O . ALA A 1 71 ? 21.340 -9.707 14.149 1.00 50.84 71 ALA A O 1
ATOM 581 N N . PHE A 1 72 ? 19.226 -9.406 13.492 1.00 49.69 72 PHE A N 1
ATOM 582 C CA . PHE A 1 72 ? 19.015 -10.804 13.094 1.00 49.69 72 PHE A CA 1
ATOM 583 C C . PHE A 1 72 ? 18.303 -10.955 11.739 1.00 49.69 72 PHE A C 1
ATOM 585 O O . PHE A 1 72 ? 17.826 -9.982 11.164 1.00 49.69 72 PHE A O 1
ATOM 592 N N . TYR A 1 73 ? 18.275 -12.195 11.229 1.00 43.31 73 TYR A N 1
ATOM 593 C CA . TYR A 1 73 ? 17.715 -12.605 9.930 1.00 43.31 73 TYR A CA 1
ATOM 594 C C . TYR A 1 73 ? 16.292 -12.058 9.675 1.00 43.31 73 TYR A C 1
ATOM 596 O O . TYR A 1 73 ? 15.467 -11.988 10.588 1.00 43.31 73 TYR A O 1
ATOM 604 N N . THR A 1 74 ? 15.993 -11.733 8.416 1.00 51.34 74 THR A N 1
ATOM 605 C CA . THR A 1 74 ? 14.902 -10.855 7.940 1.00 51.34 74 THR A CA 1
ATOM 606 C C . THR A 1 74 ? 13.501 -11.186 8.477 1.00 51.34 74 THR A C 1
ATOM 608 O O . THR A 1 74 ? 12.792 -10.291 8.928 1.00 51.34 74 THR A O 1
ATOM 611 N N . ILE A 1 75 ? 13.113 -12.466 8.535 1.00 45.53 75 ILE A N 1
ATOM 612 C CA . ILE A 1 75 ? 11.777 -12.899 9.008 1.00 45.53 75 ILE A CA 1
ATOM 613 C C . ILE A 1 75 ? 11.564 -12.586 10.498 1.00 45.53 75 ILE A C 1
ATOM 615 O O . ILE A 1 75 ? 10.448 -12.315 10.944 1.00 45.53 75 ILE A O 1
ATOM 619 N N . ARG A 1 76 ? 12.638 -12.598 11.294 1.00 57.34 76 ARG A N 1
ATOM 620 C CA . ARG A 1 76 ? 12.547 -12.350 12.734 1.00 57.34 76 ARG A CA 1
ATOM 621 C C . ARG A 1 76 ? 12.306 -10.875 13.044 1.00 57.34 76 ARG A C 1
ATOM 623 O O . ARG A 1 76 ? 11.674 -10.573 14.052 1.00 57.34 76 ARG A O 1
ATOM 630 N N . ASN A 1 77 ? 12.748 -9.979 12.164 1.00 62.25 77 ASN A N 1
ATOM 631 C CA . ASN A 1 77 ? 12.593 -8.539 12.344 1.00 62.25 77 ASN A CA 1
ATOM 632 C C . ASN A 1 77 ? 11.141 -8.097 12.128 1.00 62.25 77 ASN A C 1
ATOM 634 O O . ASN A 1 77 ? 10.644 -7.304 12.920 1.00 62.25 77 ASN A O 1
ATOM 638 N N . GLU A 1 78 ? 10.425 -8.671 11.157 1.00 61.94 78 GLU A N 1
ATOM 639 C CA . GLU A 1 78 ? 9.000 -8.370 10.938 1.00 61.94 78 GLU A CA 1
ATOM 640 C C . GLU A 1 78 ? 8.120 -8.804 12.116 1.00 61.94 78 GLU A C 1
ATOM 642 O O . GLU A 1 78 ? 7.291 -8.036 12.606 1.00 61.94 78 GLU A O 1
ATOM 647 N N . LEU A 1 79 ? 8.364 -9.997 12.668 1.00 71.12 79 LEU A N 1
ATOM 648 C CA . LEU A 1 79 ? 7.657 -10.458 13.866 1.00 71.12 79 LEU A CA 1
ATOM 649 C C . LEU A 1 79 ? 7.925 -9.553 15.077 1.00 71.12 79 LEU A C 1
ATOM 651 O O . LEU A 1 79 ? 7.000 -9.239 15.826 1.00 71.12 79 LEU A O 1
ATOM 655 N N . ILE A 1 80 ? 9.168 -9.095 15.259 1.00 74.69 80 ILE A N 1
ATOM 656 C CA . ILE A 1 80 ? 9.527 -8.157 16.333 1.00 74.69 80 ILE A CA 1
ATOM 657 C C . ILE A 1 80 ? 8.825 -6.807 16.137 1.00 74.69 80 ILE A C 1
ATOM 659 O O . ILE A 1 80 ? 8.300 -6.256 17.103 1.00 74.69 80 ILE A O 1
ATOM 663 N N . ARG A 1 81 ? 8.758 -6.287 14.906 1.00 73.31 81 ARG A N 1
ATOM 664 C CA . ARG A 1 81 ? 8.072 -5.022 14.586 1.00 73.31 81 ARG A CA 1
ATOM 665 C C . ARG A 1 81 ? 6.574 -5.098 14.885 1.00 73.31 81 ARG A C 1
ATOM 667 O O . ARG A 1 81 ? 6.042 -4.202 15.540 1.00 73.31 81 ARG A O 1
ATOM 674 N N . ILE A 1 82 ? 5.915 -6.195 14.503 1.00 76.25 82 ILE A N 1
ATOM 675 C CA . ILE A 1 82 ? 4.501 -6.444 14.828 1.00 76.25 82 ILE A CA 1
ATOM 676 C C . ILE A 1 82 ? 4.305 -6.524 16.347 1.00 76.25 82 ILE A C 1
ATOM 678 O O . ILE A 1 82 ? 3.400 -5.887 16.887 1.00 76.25 82 ILE A O 1
ATOM 682 N N . LEU A 1 83 ? 5.167 -7.258 17.060 1.00 86.44 83 LEU A N 1
ATOM 683 C CA . LEU A 1 83 ? 5.098 -7.370 18.521 1.00 86.44 83 LEU A CA 1
ATOM 684 C C . LEU A 1 83 ? 5.267 -6.011 19.215 1.00 86.44 83 LEU A C 1
ATOM 686 O O . LEU A 1 83 ? 4.528 -5.711 20.153 1.00 86.44 83 LEU A O 1
ATOM 690 N N . LEU A 1 84 ? 6.199 -5.176 18.748 1.00 85.19 84 LEU A N 1
ATOM 691 C CA . LEU A 1 84 ? 6.412 -3.826 19.274 1.00 85.19 84 LEU A CA 1
ATOM 692 C C . LEU A 1 84 ? 5.203 -2.919 19.025 1.00 85.19 84 LEU A C 1
ATOM 694 O O . LEU A 1 84 ? 4.785 -2.208 19.938 1.00 85.19 84 LEU A O 1
ATOM 698 N N . LEU A 1 85 ? 4.596 -2.981 17.837 1.00 84.44 85 LEU A N 1
ATOM 699 C CA . LEU A 1 85 ? 3.385 -2.219 17.527 1.00 84.44 85 LEU A CA 1
ATOM 700 C C . LEU A 1 85 ? 2.214 -2.630 18.433 1.00 84.44 85 LEU A C 1
ATOM 702 O O . LEU A 1 85 ? 1.523 -1.774 18.989 1.00 84.44 85 LEU A O 1
ATOM 706 N N . VAL A 1 86 ? 2.024 -3.937 18.641 1.00 89.19 86 VAL A N 1
ATOM 707 C CA . VAL A 1 86 ? 1.007 -4.475 19.557 1.00 89.19 86 VAL A CA 1
ATOM 708 C C . VAL A 1 86 ? 1.263 -4.015 20.995 1.00 89.19 86 VAL A C 1
ATOM 710 O O . VAL A 1 86 ? 0.330 -3.615 21.695 1.00 89.19 86 VAL A O 1
ATOM 713 N N . LEU A 1 87 ? 2.522 -4.015 21.442 1.00 93.25 87 LEU A N 1
ATOM 714 C CA . LEU A 1 87 ? 2.895 -3.533 22.771 1.00 93.25 87 LEU A CA 1
ATOM 715 C C . LEU A 1 87 ? 2.585 -2.038 22.939 1.00 93.25 87 LEU A C 1
ATOM 717 O O . LEU A 1 87 ? 1.969 -1.649 23.934 1.00 93.25 87 LEU A O 1
ATOM 721 N N . ILE A 1 88 ? 2.958 -1.211 21.958 1.00 92.75 88 ILE A N 1
ATOM 722 C CA . ILE A 1 88 ? 2.657 0.228 21.941 1.00 92.75 88 ILE A CA 1
ATOM 723 C C . ILE A 1 88 ? 1.147 0.454 22.007 1.00 92.75 88 ILE A C 1
ATOM 725 O O . ILE A 1 88 ? 0.690 1.280 22.799 1.00 92.75 88 ILE A O 1
ATOM 729 N N . TYR A 1 89 ? 0.358 -0.327 21.265 1.00 94.00 89 TYR A N 1
ATOM 730 C CA . TYR A 1 89 ? -1.099 -0.264 21.341 1.00 94.00 89 TYR A CA 1
ATOM 731 C C . TYR A 1 89 ? -1.630 -0.514 22.752 1.00 94.00 89 TYR A C 1
ATOM 733 O O . TYR A 1 89 ? -2.431 0.281 23.251 1.00 94.00 89 TYR A O 1
ATOM 741 N N . PHE A 1 90 ? -1.157 -1.557 23.439 1.00 95.31 90 PHE A N 1
ATOM 742 C CA . PHE A 1 90 ? -1.591 -1.828 24.810 1.00 95.31 90 PHE A CA 1
ATOM 743 C C . PHE A 1 90 ? -1.188 -0.724 25.793 1.00 95.31 90 PHE A C 1
ATOM 745 O O . PHE A 1 90 ? -1.975 -0.393 26.683 1.00 95.31 90 PHE A O 1
ATOM 752 N N . ILE A 1 91 ? -0.011 -0.116 25.615 1.00 96.00 91 ILE A N 1
ATOM 753 C CA . ILE A 1 91 ? 0.447 1.015 26.435 1.00 96.00 91 ILE A CA 1
ATOM 754 C C . ILE A 1 91 ? -0.462 2.231 26.222 1.00 96.00 91 ILE A C 1
ATOM 756 O O . ILE A 1 91 ? -0.996 2.778 27.189 1.00 96.00 91 ILE A O 1
ATOM 760 N N . VAL A 1 92 ? -0.697 2.624 24.966 1.00 95.81 92 VAL A N 1
ATOM 761 C CA . VAL A 1 92 ? -1.576 3.752 24.615 1.00 95.81 92 VAL A CA 1
ATOM 762 C C . VAL A 1 92 ? -2.994 3.509 25.140 1.00 95.81 92 VAL A C 1
ATOM 764 O O . VAL A 1 92 ? -3.590 4.392 25.758 1.00 95.81 92 VAL A O 1
ATOM 767 N N . HIS A 1 93 ? -3.518 2.294 24.978 1.00 96.69 93 HIS A N 1
ATOM 768 C CA . HIS A 1 93 ? -4.821 1.894 25.507 1.00 96.69 93 HIS A CA 1
ATOM 769 C C . HIS A 1 93 ? -4.918 2.003 27.023 1.00 96.69 93 HIS A C 1
ATOM 771 O O . HIS A 1 93 ? -5.885 2.572 27.541 1.00 96.69 93 HIS A O 1
ATOM 777 N N . PHE A 1 94 ? -3.912 1.512 27.741 1.00 97.00 94 PHE A N 1
ATOM 778 C CA . PHE A 1 94 ? -3.868 1.603 29.193 1.00 97.00 94 PHE A CA 1
ATOM 779 C C . PHE A 1 94 ? -3.848 3.062 29.677 1.00 97.00 94 PHE A C 1
ATOM 781 O O . PHE A 1 94 ? -4.592 3.416 30.602 1.00 97.00 94 PHE A O 1
ATOM 788 N N . ILE A 1 95 ? -3.054 3.919 29.027 1.00 97.44 95 ILE A N 1
ATOM 789 C CA . ILE A 1 95 ? -2.957 5.350 29.347 1.00 97.44 95 ILE A CA 1
ATOM 790 C C . ILE A 1 95 ? -4.308 6.039 29.126 1.00 97.44 95 ILE A C 1
ATOM 792 O O . ILE A 1 95 ? -4.840 6.655 30.052 1.00 97.44 95 ILE A O 1
ATOM 796 N N . ILE A 1 96 ? -4.909 5.885 27.941 1.00 97.31 96 ILE A N 1
ATOM 797 C CA . ILE A 1 96 ? -6.194 6.516 27.603 1.00 97.31 96 ILE A CA 1
ATOM 798 C C . ILE A 1 96 ? -7.298 6.041 28.546 1.00 97.31 96 ILE A C 1
ATOM 800 O O . ILE A 1 96 ? -8.061 6.854 29.069 1.00 97.31 96 ILE A O 1
ATOM 804 N N . TYR A 1 97 ? -7.375 4.738 28.818 1.00 97.31 97 TYR A N 1
ATOM 805 C CA . TYR A 1 97 ? -8.378 4.193 29.728 1.00 97.31 97 TYR A CA 1
ATOM 806 C C . TYR A 1 97 ? -8.260 4.774 31.143 1.00 97.31 97 TYR A C 1
ATOM 808 O O . TYR A 1 97 ? -9.266 5.107 31.780 1.00 97.31 97 TYR A O 1
ATOM 816 N N . THR A 1 98 ? -7.027 4.927 31.630 1.00 95.81 98 THR A N 1
ATOM 817 C CA . THR A 1 98 ? -6.741 5.508 32.946 1.00 95.81 98 THR A CA 1
ATOM 818 C C . THR A 1 98 ? -7.122 6.989 32.996 1.00 95.81 98 THR A C 1
ATOM 820 O O . THR A 1 98 ? -7.789 7.411 33.945 1.00 95.81 98 THR A O 1
ATOM 823 N N . LEU A 1 99 ? -6.790 7.758 31.954 1.00 95.94 99 LEU A N 1
ATOM 824 C CA . LEU A 1 99 ? -7.166 9.170 31.825 1.00 95.94 99 LEU A CA 1
ATOM 825 C C . LEU A 1 99 ? -8.687 9.356 31.791 1.00 95.94 99 LEU A C 1
ATOM 827 O O . LEU A 1 99 ? -9.231 10.145 32.562 1.00 95.94 99 LEU A O 1
ATOM 831 N N . LEU A 1 100 ? -9.399 8.576 30.974 1.00 95.31 100 LEU A N 1
ATOM 832 C CA . LEU A 1 100 ? -10.861 8.630 30.895 1.00 95.31 100 LEU A CA 1
ATOM 833 C C . LEU A 1 100 ? -11.520 8.328 32.248 1.00 95.31 100 LEU A C 1
ATOM 835 O O . LEU A 1 100 ? -12.440 9.030 32.675 1.00 95.31 100 LEU A O 1
ATOM 839 N N . LYS A 1 101 ? -11.028 7.312 32.967 1.00 93.38 101 LYS A N 1
ATOM 840 C CA . LYS A 1 101 ? -11.503 6.998 34.323 1.00 93.38 101 LYS A CA 1
ATOM 841 C C . LYS A 1 101 ? -11.262 8.135 35.307 1.00 93.38 101 LYS A C 1
ATOM 843 O O . LYS A 1 101 ? -12.112 8.375 36.169 1.00 93.38 101 LYS A O 1
ATOM 848 N N . PHE A 1 102 ? -10.113 8.797 35.206 1.00 93.06 102 PHE A N 1
ATOM 849 C CA . PHE A 1 102 ? -9.770 9.937 36.045 1.00 93.06 102 PHE A CA 1
ATOM 850 C C . PHE A 1 102 ? -10.723 11.116 35.803 1.00 93.06 102 PHE A C 1
ATOM 852 O O . PHE A 1 102 ? -11.285 11.643 36.763 1.00 93.06 102 PHE A O 1
ATOM 859 N N . VAL A 1 103 ? -11.009 11.448 34.540 1.00 91.38 103 VAL A N 1
ATOM 860 C CA . VAL A 1 103 ? -11.974 12.501 34.168 1.00 91.38 103 VAL A CA 1
ATOM 861 C C . VAL A 1 103 ? -13.368 12.201 34.723 1.00 91.38 103 VAL A C 1
ATOM 863 O O . VAL A 1 103 ? -13.978 13.039 35.382 1.00 91.38 103 VAL A O 1
ATOM 866 N N . VAL A 1 104 ? -13.863 10.974 34.550 1.00 89.62 104 VAL A N 1
ATOM 867 C CA . VAL A 1 104 ? -15.176 10.574 35.085 1.00 89.62 104 VAL A CA 1
ATOM 868 C C . VAL A 1 104 ? -15.224 10.639 36.613 1.00 89.62 104 VAL A C 1
ATOM 870 O O . VAL A 1 104 ? -16.260 10.990 37.186 1.00 89.62 104 VAL A O 1
ATOM 873 N N . LYS A 1 105 ? -14.113 10.322 37.290 1.00 88.06 105 LYS A N 1
ATOM 874 C CA . LYS A 1 105 ? -14.005 10.455 38.748 1.00 88.06 105 LYS A CA 1
ATOM 875 C C . LYS A 1 105 ? -14.126 11.920 39.183 1.00 88.06 105 LYS A C 1
ATOM 877 O O . LYS A 1 105 ? -14.826 12.173 40.161 1.00 88.06 105 LYS A O 1
ATOM 882 N N . LEU A 1 106 ? -13.494 12.857 38.467 1.00 87.62 106 LEU A N 1
ATOM 883 C CA . LEU A 1 106 ? -13.594 14.300 38.737 1.00 87.62 106 LEU A CA 1
ATOM 884 C C . LEU A 1 106 ? -15.022 14.830 38.566 1.00 87.62 106 LEU A C 1
ATOM 886 O O . LEU A 1 106 ? -15.473 15.645 39.363 1.00 87.62 106 LEU A O 1
ATOM 890 N N . LEU A 1 107 ? -15.757 14.317 37.579 1.00 84.25 107 LEU A N 1
ATOM 891 C CA . LEU A 1 107 ? -17.142 14.711 37.302 1.00 84.25 107 LEU A CA 1
ATOM 892 C C . LEU A 1 107 ? -18.172 14.128 38.292 1.00 84.25 107 LEU A C 1
ATOM 894 O O . LEU A 1 107 ? -19.372 14.307 38.104 1.00 84.25 107 LEU A O 1
ATOM 898 N N . TYR A 1 108 ? -17.738 13.404 39.334 1.00 78.06 108 TYR A N 1
ATOM 899 C CA . TYR A 1 108 ? -18.601 12.776 40.349 1.00 78.06 108 TYR A CA 1
ATOM 900 C C . TYR A 1 108 ? -19.725 11.877 39.796 1.00 78.06 108 TYR A C 1
ATOM 902 O O . TYR A 1 108 ? -20.671 11.547 40.515 1.00 78.06 108 TYR A O 1
ATOM 910 N N . LEU A 1 109 ? -19.595 11.379 38.562 1.00 72.25 109 LEU A N 1
ATOM 911 C CA . LEU A 1 109 ? -20.622 10.571 37.886 1.00 72.25 109 LEU A CA 1
ATOM 912 C C . LEU A 1 109 ? -20.953 9.257 38.622 1.00 72.25 109 LEU A C 1
ATOM 914 O O . LEU A 1 109 ? -22.021 8.681 38.427 1.00 72.25 109 LEU A O 1
ATOM 918 N N . TYR A 1 110 ? -20.078 8.799 39.523 1.00 75.81 110 TYR A N 1
ATOM 919 C CA . TYR A 1 110 ? -20.311 7.616 40.358 1.00 75.81 110 TYR A CA 1
ATOM 920 C C . TYR A 1 110 ? -21.265 7.844 41.542 1.00 75.81 110 TYR A C 1
ATOM 922 O O . TYR A 1 110 ? -21.702 6.865 42.142 1.00 75.81 110 TYR A O 1
ATOM 930 N N . LYS A 1 111 ? -21.586 9.095 41.907 1.00 73.06 111 LYS A N 1
ATOM 931 C CA . LYS A 1 111 ? -22.463 9.413 43.054 1.00 73.06 111 LYS A CA 1
ATOM 932 C C . LYS A 1 111 ? -23.962 9.356 42.734 1.00 73.06 111 LYS A C 1
ATOM 934 O O . LYS A 1 111 ? -24.775 9.584 43.627 1.00 73.06 111 LYS A O 1
ATOM 939 N N . ILE A 1 112 ? -24.347 9.055 41.494 1.00 73.81 112 ILE A N 1
ATOM 940 C CA . ILE A 1 112 ? -25.758 8.979 41.095 1.00 73.81 112 ILE A CA 1
ATOM 941 C C . ILE A 1 112 ? -26.418 7.800 41.823 1.00 73.81 112 ILE A C 1
ATOM 943 O O . ILE A 1 112 ? -26.129 6.641 41.540 1.00 73.81 112 ILE A O 1
ATOM 947 N N . SER A 1 113 ? -27.293 8.107 42.784 1.00 69.81 113 SER A N 1
ATOM 948 C CA . SER A 1 113 ? -27.913 7.119 43.680 1.00 69.81 113 SER A CA 1
ATOM 949 C C . SER A 1 113 ? -29.351 6.761 43.302 1.00 69.81 113 SER A C 1
ATOM 951 O O . SER A 1 113 ? -29.853 5.704 43.685 1.00 69.81 113 SER A O 1
ATOM 953 N N . GLN A 1 114 ? -30.039 7.612 42.534 1.00 84.69 114 GLN A N 1
ATOM 954 C CA . GLN A 1 114 ? -31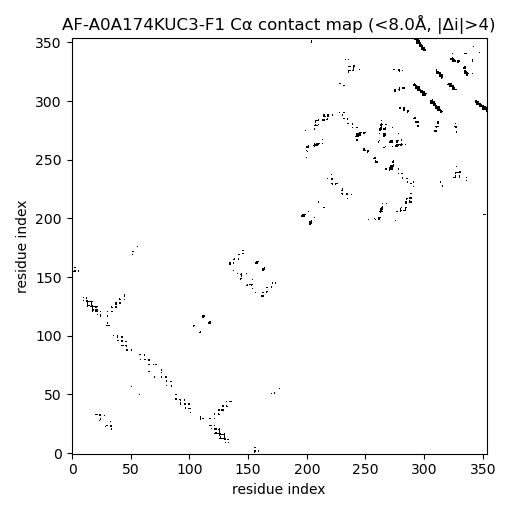.428 7.355 42.170 1.00 84.69 114 GLN A CA 1
ATOM 955 C C . GLN A 1 114 ? -31.535 6.216 41.149 1.00 84.69 114 GLN A C 1
ATOM 957 O O . GLN A 1 114 ? -31.004 6.295 40.038 1.00 84.69 114 GLN A O 1
ATOM 962 N N . LYS A 1 115 ? -32.279 5.163 41.512 1.00 83.12 115 LYS A N 1
ATOM 963 C CA . LYS A 1 115 ? -32.403 3.926 40.723 1.00 83.12 115 LYS A CA 1
ATOM 964 C C . LYS A 1 115 ? -32.957 4.164 39.313 1.00 83.12 115 LYS A C 1
ATOM 966 O O . LYS A 1 115 ? -32.385 3.660 38.352 1.00 83.12 115 LYS A O 1
ATOM 971 N N . LYS A 1 116 ? -34.031 4.954 39.174 1.00 87.50 116 LYS A N 1
ATOM 972 C CA . LYS A 1 116 ? -34.644 5.256 37.863 1.00 87.50 116 LYS A CA 1
ATOM 973 C C . LYS A 1 116 ? -33.679 6.013 36.942 1.00 87.50 116 LYS A C 1
ATOM 975 O O . LYS A 1 116 ? -33.509 5.626 35.791 1.00 87.50 116 LYS A O 1
ATOM 980 N N . ILE A 1 117 ? -32.998 7.027 37.480 1.00 87.50 117 ILE A N 1
ATOM 981 C CA . ILE A 1 117 ? -31.994 7.818 36.752 1.00 87.50 117 ILE A CA 1
ATOM 982 C C . ILE A 1 117 ? -30.816 6.929 36.332 1.00 87.50 117 ILE A C 1
ATOM 984 O O . ILE A 1 117 ? -30.367 6.993 35.193 1.00 87.50 117 ILE A O 1
ATOM 988 N N . SER A 1 118 ? -30.362 6.038 37.218 1.00 87.25 118 SER A N 1
ATOM 989 C CA . SER A 1 118 ? -29.245 5.133 36.927 1.00 87.25 118 SER A CA 1
ATOM 990 C C . SER A 1 118 ? -29.558 4.158 35.792 1.00 87.25 118 SER A C 1
ATOM 992 O O . SER A 1 118 ? -28.699 3.926 34.946 1.00 87.25 118 SER A O 1
ATOM 994 N N . ILE A 1 119 ? -30.782 3.617 35.740 1.00 91.56 119 ILE A N 1
ATOM 995 C CA . ILE A 1 119 ? -31.227 2.734 34.648 1.00 91.56 119 ILE A CA 1
ATOM 996 C C . ILE A 1 119 ? -31.258 3.497 33.324 1.00 91.56 119 ILE A C 1
ATOM 998 O O . ILE A 1 119 ? -30.743 2.998 32.327 1.00 91.56 119 ILE A O 1
ATOM 1002 N N . PHE A 1 120 ? -31.807 4.714 33.321 1.00 92.50 120 PHE A N 1
ATOM 1003 C CA . PHE A 1 120 ? -31.864 5.547 32.121 1.00 92.50 120 PHE A CA 1
ATOM 1004 C C . PHE A 1 120 ? -30.463 5.873 31.581 1.00 92.50 120 PHE A C 1
ATOM 1006 O O . PHE A 1 120 ? -30.173 5.620 30.413 1.00 92.50 120 PHE A O 1
ATOM 1013 N N . ILE A 1 121 ? -29.557 6.339 32.449 1.00 91.62 121 ILE A N 1
ATOM 1014 C CA . ILE A 1 121 ? -28.164 6.633 32.078 1.00 91.62 121 ILE A CA 1
ATOM 1015 C C . ILE A 1 121 ? -27.447 5.365 31.608 1.00 91.62 121 ILE A C 1
ATOM 1017 O O . ILE A 1 121 ? -26.726 5.393 30.615 1.00 91.62 121 ILE A O 1
ATOM 1021 N N . SER A 1 122 ? -27.654 4.236 32.286 1.00 93.19 122 SER A N 1
ATOM 1022 C CA . SER A 1 122 ? -27.084 2.954 31.875 1.00 93.19 122 SER A CA 1
ATOM 1023 C C . SER A 1 122 ? -27.576 2.531 30.488 1.00 93.19 122 SER A C 1
ATOM 1025 O O . SER A 1 122 ? -26.764 2.071 29.685 1.00 93.19 122 SER A O 1
ATOM 1027 N N . GLY A 1 123 ? -28.851 2.754 30.163 1.00 95.69 123 GLY A N 1
ATOM 1028 C CA . GLY A 1 123 ? -29.382 2.551 28.816 1.00 95.69 123 GLY A CA 1
ATOM 1029 C C . GLY A 1 123 ? -28.641 3.390 27.771 1.00 95.69 123 GLY A C 1
ATOM 1030 O O . GLY A 1 123 ? -28.131 2.833 26.802 1.00 95.69 123 GLY A O 1
ATOM 1031 N N . ILE A 1 124 ? -28.484 4.697 28.013 1.00 95.94 124 ILE A N 1
ATOM 1032 C CA . ILE A 1 124 ? -27.740 5.605 27.118 1.00 95.94 124 ILE A CA 1
ATOM 1033 C C . ILE A 1 124 ? -26.294 5.134 26.926 1.00 95.94 124 ILE A C 1
ATOM 1035 O O . ILE A 1 124 ? -25.834 4.996 25.794 1.00 95.94 124 ILE A O 1
ATOM 1039 N N . LEU A 1 125 ? -25.586 4.832 28.018 1.00 95.31 125 LEU A N 1
ATOM 1040 C CA . LEU A 1 125 ? -24.211 4.325 27.975 1.00 95.31 125 LEU A CA 1
ATOM 1041 C C . LEU A 1 125 ? -24.110 3.027 27.165 1.00 95.31 125 LEU A C 1
ATOM 1043 O O . LEU A 1 125 ? -23.171 2.840 26.395 1.00 95.31 125 LEU A O 1
ATOM 1047 N N . GLY A 1 126 ? -25.100 2.144 27.305 1.00 95.94 126 GLY A N 1
ATOM 1048 C CA . GLY A 1 126 ? -25.181 0.909 26.538 1.00 95.94 126 GLY A CA 1
ATOM 1049 C C . GLY A 1 126 ? -25.368 1.148 25.042 1.00 95.94 126 GLY A C 1
ATOM 1050 O O . GLY A 1 126 ? -24.702 0.485 24.250 1.00 95.94 126 GLY A O 1
ATOM 1051 N N . GLY A 1 127 ? -26.205 2.117 24.662 1.00 96.88 127 GLY A N 1
ATOM 1052 C CA . GLY A 1 127 ? -26.381 2.527 23.268 1.00 96.88 127 GLY A CA 1
ATOM 1053 C C . GLY A 1 127 ? -25.105 3.122 22.670 1.00 96.88 127 GLY A C 1
ATOM 1054 O O . GLY A 1 127 ? -24.667 2.679 21.611 1.00 96.88 127 GLY A O 1
ATOM 1055 N N . ILE A 1 128 ? -24.448 4.040 23.391 1.00 96.31 128 ILE A N 1
ATOM 1056 C CA . ILE A 1 128 ? -23.151 4.621 22.994 1.00 96.31 128 ILE A CA 1
ATOM 1057 C C . ILE A 1 128 ? -22.106 3.518 22.801 1.00 96.31 128 ILE A C 1
ATOM 1059 O O . ILE A 1 128 ? -21.430 3.473 21.777 1.00 96.31 128 ILE A O 1
ATOM 1063 N N . LYS A 1 129 ? -21.998 2.586 23.753 1.00 95.62 129 LYS A N 1
ATOM 1064 C CA . LYS A 1 129 ? -21.095 1.435 23.643 1.00 95.62 129 LYS A CA 1
ATOM 1065 C C . LYS A 1 129 ? -21.419 0.575 22.417 1.00 95.62 129 LYS A C 1
ATOM 1067 O O . LYS A 1 129 ? -20.493 0.147 21.740 1.00 95.62 129 LYS A O 1
ATOM 1072 N N . GLY A 1 130 ? -22.696 0.330 22.121 1.00 96.00 130 GLY A N 1
ATOM 1073 C CA . GLY A 1 130 ? -23.107 -0.400 20.920 1.00 96.00 130 GLY A CA 1
ATOM 1074 C C . GLY A 1 130 ? -22.619 0.273 19.635 1.00 96.00 130 GLY A C 1
ATOM 1075 O O . GLY A 1 130 ? -22.038 -0.395 18.789 1.00 96.00 130 GLY A O 1
ATOM 1076 N N . ILE A 1 131 ? -22.749 1.601 19.540 1.00 95.44 131 ILE A N 1
ATOM 1077 C CA . ILE A 1 131 ? -22.212 2.388 18.417 1.00 95.44 131 ILE A CA 1
ATOM 1078 C C . ILE A 1 131 ? -20.687 2.244 18.329 1.00 95.44 131 ILE A C 1
ATOM 1080 O O . ILE A 1 131 ? -20.159 1.983 17.253 1.00 95.44 131 ILE A O 1
ATOM 1084 N N . ILE A 1 132 ? -19.973 2.361 19.454 1.00 95.81 132 ILE A N 1
ATOM 1085 C CA . ILE A 1 132 ? -18.509 2.207 19.495 1.00 95.81 132 ILE A CA 1
ATOM 1086 C C . ILE A 1 132 ? -18.082 0.822 18.991 1.00 95.81 132 ILE A C 1
ATOM 1088 O O . ILE A 1 132 ? -17.147 0.722 18.202 1.00 95.81 132 ILE A O 1
ATOM 1092 N N . VAL A 1 133 ? -18.769 -0.244 19.413 1.00 95.25 133 VAL A N 1
ATOM 1093 C CA . VAL A 1 133 ? -18.487 -1.614 18.953 1.00 95.25 133 VAL A CA 1
ATOM 1094 C C . VAL A 1 133 ? -18.710 -1.744 17.446 1.00 95.25 133 VAL A C 1
ATOM 1096 O O . VAL A 1 133 ? -17.874 -2.337 16.768 1.00 95.25 133 VAL A O 1
ATOM 1099 N N . THR A 1 134 ? -19.770 -1.138 16.907 1.00 95.06 134 THR A N 1
ATOM 1100 C CA . THR A 1 134 ? -20.005 -1.086 15.457 1.00 95.06 134 THR A CA 1
ATOM 1101 C C . THR A 1 134 ? -18.864 -0.375 14.722 1.00 95.06 134 THR A C 1
ATOM 1103 O O . THR A 1 134 ? -18.389 -0.885 13.712 1.00 95.06 134 THR A O 1
ATOM 1106 N N . LEU A 1 135 ? -18.364 0.754 15.237 1.00 94.12 135 LEU A N 1
ATOM 1107 C CA . LEU A 1 135 ? -17.225 1.464 14.636 1.00 94.12 135 LEU A CA 1
ATOM 1108 C C . LEU A 1 135 ? -15.938 0.624 14.670 1.00 94.12 135 LEU A C 1
ATOM 1110 O O . LEU A 1 135 ? -15.220 0.571 13.676 1.00 94.12 135 LEU A O 1
ATOM 1114 N N . ILE A 1 136 ? -15.666 -0.078 15.776 1.00 93.81 136 ILE A N 1
ATOM 1115 C CA . ILE A 1 136 ? -14.523 -1.004 15.882 1.00 93.81 136 ILE A CA 1
ATOM 1116 C C . ILE A 1 136 ? -14.652 -2.148 14.865 1.00 93.81 136 ILE A C 1
ATOM 1118 O O . ILE A 1 136 ? -13.672 -2.515 14.219 1.00 93.81 136 ILE A O 1
ATOM 1122 N N . MET A 1 137 ? -15.856 -2.697 14.689 1.00 94.50 137 MET A N 1
ATOM 1123 C CA . MET A 1 137 ? -16.120 -3.720 13.675 1.00 94.50 137 MET A CA 1
ATOM 1124 C C . MET A 1 137 ? -15.876 -3.182 12.260 1.00 94.50 137 MET A C 1
ATOM 1126 O O . MET A 1 137 ? -15.212 -3.851 11.473 1.00 94.50 137 MET A O 1
ATOM 1130 N N . PHE A 1 138 ? -16.368 -1.979 11.943 1.00 94.12 138 PHE A N 1
ATOM 1131 C CA . PHE A 1 138 ? -16.119 -1.336 10.650 1.00 94.12 138 PHE A CA 1
ATOM 1132 C C . PHE A 1 138 ? -14.627 -1.185 10.385 1.00 94.12 138 PHE A C 1
ATOM 1134 O O . PHE A 1 138 ? -14.167 -1.611 9.335 1.00 94.12 138 PHE A O 1
ATOM 1141 N N . ILE A 1 139 ? -13.862 -0.686 11.358 1.00 90.88 139 ILE A N 1
ATOM 1142 C CA . ILE A 1 139 ? -12.399 -0.598 11.269 1.00 90.88 139 ILE A CA 1
ATOM 1143 C C . ILE A 1 139 ? -11.780 -1.959 10.918 1.00 90.88 139 ILE A C 1
ATOM 1145 O O . ILE A 1 139 ? -10.975 -2.042 9.995 1.00 90.88 139 ILE A O 1
ATOM 1149 N N . GLY A 1 140 ? -12.172 -3.035 11.609 1.00 87.38 140 GLY A N 1
ATOM 1150 C CA . GLY A 1 140 ? -11.650 -4.378 11.340 1.00 87.38 140 GLY A CA 1
ATOM 1151 C C . GLY A 1 140 ? -11.957 -4.876 9.924 1.00 87.38 140 GLY A C 1
ATOM 1152 O O . GLY A 1 140 ? -11.080 -5.430 9.264 1.00 87.38 140 GLY A O 1
ATOM 1153 N N . ILE A 1 141 ? -13.177 -4.634 9.437 1.00 89.19 141 ILE A N 1
ATOM 1154 C CA . ILE A 1 141 ? -13.594 -4.996 8.074 1.00 89.19 141 ILE A CA 1
ATOM 1155 C C . ILE A 1 141 ? -12.834 -4.172 7.033 1.00 89.19 141 ILE A C 1
ATOM 1157 O O . ILE A 1 141 ? -12.365 -4.726 6.044 1.00 89.19 141 ILE A O 1
ATOM 1161 N N . VAL A 1 142 ? -12.663 -2.870 7.264 1.00 87.12 142 VAL A N 1
ATOM 1162 C CA . VAL A 1 142 ? -11.896 -1.994 6.372 1.00 87.12 142 VAL A CA 1
ATOM 1163 C C . VAL A 1 142 ? -10.441 -2.456 6.285 1.00 87.12 142 VAL A C 1
ATOM 1165 O O . VAL A 1 142 ? -9.932 -2.623 5.181 1.00 87.12 142 VAL A O 1
ATOM 1168 N N . ILE A 1 143 ? -9.785 -2.735 7.419 1.00 81.44 143 ILE A N 1
ATOM 1169 C CA . ILE A 1 143 ? -8.409 -3.260 7.433 1.00 81.44 143 ILE A CA 1
ATOM 1170 C C . ILE A 1 143 ? -8.339 -4.577 6.666 1.00 81.44 143 ILE A C 1
ATOM 1172 O O . ILE A 1 143 ? -7.445 -4.747 5.842 1.00 81.44 143 ILE A O 1
ATOM 1176 N N . PHE A 1 144 ? -9.280 -5.496 6.898 1.00 78.25 144 PHE A N 1
ATOM 1177 C CA . PHE A 1 144 ? -9.346 -6.750 6.156 1.00 78.25 144 PHE A CA 1
ATOM 1178 C C . PHE A 1 144 ? -9.454 -6.500 4.648 1.00 78.25 144 PHE A C 1
ATOM 1180 O O . PHE A 1 144 ? -8.614 -7.001 3.907 1.00 78.25 144 PHE A O 1
ATOM 1187 N N . ASN A 1 145 ? -10.405 -5.676 4.201 1.00 79.62 145 ASN A N 1
ATOM 1188 C CA . ASN A 1 145 ? -10.615 -5.366 2.785 1.00 79.62 145 ASN A CA 1
ATOM 1189 C C . ASN A 1 145 ? -9.380 -4.717 2.133 1.00 79.62 145 ASN A C 1
ATOM 1191 O O . ASN A 1 145 ? -9.067 -5.023 0.987 1.00 79.62 145 ASN A O 1
ATOM 1195 N N . VAL A 1 146 ? -8.654 -3.861 2.860 1.00 71.50 146 VAL A N 1
ATOM 1196 C CA . VAL A 1 146 ? -7.449 -3.173 2.358 1.00 71.50 146 VAL A CA 1
ATOM 1197 C C . VAL A 1 146 ? -6.193 -4.062 2.403 1.00 71.50 146 VAL A C 1
ATOM 1199 O O . VAL A 1 146 ? -5.226 -3.783 1.692 1.00 71.50 146 VAL A O 1
ATOM 1202 N N . THR A 1 147 ? -6.188 -5.149 3.183 1.00 66.50 147 THR A N 1
ATOM 1203 C CA . THR A 1 147 ? -5.027 -6.045 3.358 1.00 66.50 147 THR A CA 1
ATOM 1204 C C . THR A 1 147 ? -5.243 -7.425 2.726 1.00 66.50 147 THR A C 1
ATOM 1206 O O . THR A 1 147 ? -4.905 -7.634 1.566 1.00 66.50 147 THR A O 1
ATOM 1209 N N . ILE A 1 148 ? -5.792 -8.378 3.484 1.00 65.88 148 ILE A N 1
ATOM 1210 C CA . ILE A 1 148 ? -5.934 -9.796 3.113 1.00 65.88 148 ILE A CA 1
ATOM 1211 C C . ILE A 1 148 ? -7.118 -10.003 2.158 1.00 65.88 148 ILE A C 1
ATOM 1213 O O . ILE A 1 148 ? -7.068 -10.834 1.258 1.00 65.88 148 ILE A O 1
ATOM 1217 N N . GLY A 1 149 ? -8.189 -9.239 2.357 1.00 60.69 149 GLY A N 1
ATOM 1218 C CA . GLY A 1 149 ? -9.472 -9.362 1.678 1.00 60.69 149 GLY A CA 1
ATOM 1219 C C . GLY A 1 149 ? -9.578 -8.642 0.338 1.00 60.69 149 GLY A C 1
ATOM 1220 O O . GLY A 1 149 ? -10.687 -8.542 -0.173 1.00 60.69 149 GLY A O 1
ATOM 1221 N N . ARG A 1 150 ? -8.477 -8.147 -0.252 1.00 65.12 150 ARG A N 1
ATOM 1222 C CA . ARG A 1 150 ? -8.517 -7.384 -1.520 1.00 65.12 150 ARG A CA 1
ATOM 1223 C C . ARG A 1 150 ? -9.241 -8.131 -2.647 1.00 65.12 150 ARG A C 1
ATOM 1225 O O . ARG A 1 150 ? -10.002 -7.529 -3.393 1.00 65.12 150 ARG A O 1
ATOM 1232 N N . ASN A 1 151 ? -9.056 -9.450 -2.716 1.00 57.28 151 ASN A N 1
ATOM 1233 C CA . ASN A 1 151 ? -9.658 -10.307 -3.744 1.00 57.28 151 ASN A CA 1
ATOM 1234 C C . ASN A 1 151 ? -11.062 -10.822 -3.369 1.00 57.28 151 ASN A C 1
ATOM 1236 O O . ASN A 1 151 ? -11.724 -11.459 -4.183 1.00 57.28 151 ASN A O 1
ATOM 1240 N N . PHE A 1 152 ? -11.505 -10.589 -2.133 1.00 77.06 152 PHE A N 1
ATOM 1241 C CA . PHE A 1 152 ? -12.794 -11.037 -1.596 1.00 77.06 152 PHE A CA 1
ATOM 1242 C C . PHE A 1 152 ? -13.325 -10.022 -0.567 1.00 77.06 152 PHE A C 1
ATOM 1244 O O . PHE A 1 152 ? -13.453 -10.340 0.621 1.00 77.06 152 PHE A O 1
ATOM 1251 N N . PRO A 1 153 ? -13.610 -8.777 -0.997 1.00 79.44 153 PRO A N 1
ATOM 1252 C CA . PRO A 1 153 ? -13.970 -7.709 -0.081 1.00 79.44 153 PRO A CA 1
ATOM 1253 C C . PRO A 1 153 ? -15.355 -7.939 0.525 1.00 79.44 153 PRO A C 1
ATOM 1255 O O . PRO A 1 153 ? -16.311 -8.335 -0.144 1.00 79.44 153 PRO A O 1
ATOM 1258 N N . ILE A 1 154 ? -15.480 -7.633 1.813 1.00 83.56 154 ILE A N 1
ATOM 1259 C CA . ILE A 1 154 ? -16.755 -7.638 2.524 1.00 83.56 154 ILE A CA 1
ATOM 1260 C C . ILE A 1 154 ? -17.393 -6.259 2.344 1.00 83.56 154 ILE A C 1
ATOM 1262 O O . ILE A 1 154 ? -17.045 -5.308 3.045 1.00 83.56 154 ILE A O 1
ATOM 1266 N N . ASN A 1 155 ? -18.348 -6.156 1.419 1.00 87.06 155 ASN A N 1
ATOM 1267 C CA . ASN A 1 155 ? -18.995 -4.887 1.055 1.00 87.06 155 ASN A CA 1
ATOM 1268 C C . ASN A 1 155 ? -20.369 -4.674 1.700 1.00 87.06 155 ASN A C 1
ATOM 1270 O O . ASN A 1 155 ? -21.047 -3.699 1.405 1.00 87.06 155 ASN A O 1
ATOM 1274 N N . ILE A 1 156 ? -20.779 -5.539 2.630 1.00 89.50 156 ILE A N 1
ATOM 1275 C CA . ILE A 1 156 ? -22.133 -5.507 3.207 1.00 89.50 156 ILE A CA 1
ATOM 1276 C C . ILE A 1 156 ? -22.484 -4.169 3.890 1.00 89.50 156 ILE A C 1
ATOM 1278 O O . ILE A 1 156 ? -23.654 -3.818 3.987 1.00 89.50 156 ILE A O 1
ATOM 1282 N N . PHE A 1 157 ? -21.484 -3.407 4.351 1.00 91.50 157 PHE A N 1
ATOM 1283 C CA . PHE A 1 157 ? -21.659 -2.118 5.030 1.00 91.50 157 PHE A CA 1
ATOM 1284 C C . PHE A 1 157 ? -21.343 -0.899 4.147 1.00 91.50 157 PHE A C 1
ATOM 1286 O O . PHE A 1 157 ? -21.420 0.222 4.644 1.00 91.50 157 PHE A O 1
ATOM 1293 N N . SER A 1 158 ? -21.019 -1.078 2.858 1.00 85.94 158 SER A N 1
ATOM 1294 C CA . SER A 1 158 ? -20.557 0.005 1.968 1.00 85.94 158 SER A CA 1
ATOM 1295 C C . SER A 1 158 ? -21.536 1.175 1.855 1.00 85.94 158 SER A C 1
ATOM 1297 O O . SER A 1 158 ? -21.114 2.315 1.696 1.00 85.94 158 SER A O 1
ATOM 1299 N N . ASN A 1 159 ? -22.838 0.904 1.981 1.00 85.94 159 ASN A N 1
ATOM 1300 C CA . ASN A 1 159 ? -23.895 1.912 1.864 1.00 85.94 159 ASN A CA 1
ATOM 1301 C C . ASN A 1 159 ? -24.108 2.720 3.158 1.00 85.94 159 ASN A C 1
ATOM 1303 O O . ASN A 1 159 ? -24.885 3.671 3.176 1.00 85.94 159 ASN A O 1
ATOM 1307 N N . ILE A 1 160 ? -23.434 2.363 4.256 1.00 89.75 160 ILE A N 1
ATOM 1308 C CA . ILE A 1 160 ? -23.508 3.110 5.512 1.00 89.75 160 ILE A CA 1
ATOM 1309 C C . ILE A 1 160 ? -22.474 4.237 5.472 1.00 89.75 160 ILE A C 1
ATOM 1311 O O . ILE A 1 160 ? -21.273 3.984 5.460 1.00 89.75 160 ILE A O 1
ATOM 1315 N N . SER A 1 161 ? -22.926 5.489 5.558 1.00 86.69 161 SER A N 1
ATOM 1316 C CA . SER A 1 161 ? -22.050 6.676 5.523 1.00 86.69 161 SER A CA 1
ATOM 1317 C C . SER A 1 161 ? -20.929 6.660 6.573 1.00 86.69 161 SER A C 1
ATOM 1319 O O . SER A 1 161 ? -19.801 7.067 6.308 1.00 86.69 161 SER A O 1
ATOM 1321 N N . GLY A 1 162 ? -21.215 6.155 7.777 1.00 83.31 162 GLY A N 1
ATOM 1322 C CA . GLY A 1 162 ? -20.200 5.991 8.821 1.00 83.31 162 GLY A CA 1
ATOM 1323 C C . GLY A 1 162 ? -19.119 4.967 8.457 1.00 83.31 162 GLY A C 1
ATOM 1324 O O . GLY A 1 162 ? -17.967 5.136 8.847 1.00 83.31 162 GLY A O 1
ATOM 1325 N N . TYR A 1 163 ? -19.470 3.928 7.695 1.00 90.06 163 TYR A N 1
ATOM 1326 C CA . TYR A 1 163 ? -18.508 2.956 7.181 1.00 90.06 163 TYR A CA 1
ATOM 1327 C C . TYR A 1 163 ? -17.664 3.565 6.058 1.00 90.06 163 TYR A C 1
ATOM 1329 O O . TYR A 1 163 ? -16.442 3.455 6.114 1.00 90.06 163 TYR A O 1
ATOM 1337 N N . SER A 1 164 ? -18.282 4.250 5.086 1.00 84.44 164 SER A N 1
ATOM 1338 C CA . SER A 1 164 ? -17.548 4.865 3.971 1.00 84.44 164 SER A CA 1
ATOM 1339 C C . SER A 1 164 ? -16.531 5.900 4.462 1.00 84.44 164 SER A C 1
ATOM 1341 O O . SER A 1 164 ? -15.381 5.866 4.049 1.00 84.44 164 SER A O 1
ATOM 1343 N N . MET A 1 165 ? -16.892 6.731 5.447 1.00 84.62 165 MET A N 1
ATOM 1344 C CA . MET A 1 165 ? -15.969 7.705 6.045 1.00 84.62 165 MET A CA 1
ATOM 1345 C C . MET A 1 165 ? -14.739 7.045 6.699 1.00 84.62 165 MET A C 1
ATOM 1347 O O . MET A 1 165 ? -13.618 7.546 6.574 1.00 84.62 165 MET A O 1
ATOM 1351 N N . ILE A 1 166 ? -14.932 5.917 7.396 1.00 85.38 166 ILE A N 1
ATOM 1352 C CA . ILE A 1 166 ? -13.826 5.132 7.968 1.00 85.38 166 ILE A CA 1
ATOM 1353 C C . ILE A 1 166 ? -12.988 4.506 6.852 1.00 85.38 166 ILE A C 1
ATOM 1355 O O . ILE A 1 166 ? -11.759 4.552 6.923 1.00 85.38 166 ILE A O 1
ATOM 1359 N N . TYR A 1 167 ? -13.638 3.941 5.833 1.00 83.62 167 TYR A N 1
ATOM 1360 C CA . TYR A 1 167 ? -12.970 3.347 4.682 1.00 83.62 167 TYR A CA 1
ATOM 1361 C C . TYR A 1 167 ? -12.065 4.364 3.985 1.00 83.62 167 TYR A C 1
ATOM 1363 O O . TYR A 1 167 ? -10.882 4.087 3.805 1.00 83.62 167 TYR A O 1
ATOM 1371 N N . ASP A 1 168 ? -12.565 5.562 3.690 1.00 80.06 168 ASP A N 1
ATOM 1372 C CA . ASP A 1 168 ? -11.802 6.628 3.038 1.00 80.06 168 ASP A CA 1
ATOM 1373 C C . ASP A 1 168 ? -10.618 7.083 3.902 1.00 80.06 168 ASP A C 1
ATOM 1375 O O . ASP A 1 168 ? -9.496 7.188 3.419 1.00 80.06 168 ASP A O 1
ATOM 1379 N N . THR A 1 169 ? -10.824 7.271 5.210 1.00 77.12 169 THR A N 1
ATOM 1380 C CA . THR A 1 169 ? -9.755 7.713 6.127 1.00 77.12 169 THR A CA 1
ATOM 1381 C C . THR A 1 169 ? -8.639 6.673 6.260 1.00 77.12 169 THR A C 1
ATOM 1383 O O . THR A 1 169 ? -7.455 7.011 6.289 1.00 77.12 169 THR A O 1
ATOM 1386 N N . ILE A 1 170 ? -8.988 5.391 6.382 1.00 74.56 170 ILE A N 1
ATOM 1387 C CA . ILE A 1 170 ? -7.997 4.319 6.544 1.00 74.56 170 ILE A CA 1
ATOM 1388 C C . ILE A 1 170 ? -7.319 4.025 5.207 1.00 74.56 170 ILE A C 1
ATOM 1390 O O . ILE A 1 170 ? -6.095 3.944 5.162 1.00 74.56 170 ILE A O 1
ATOM 1394 N N . SER A 1 171 ? -8.078 3.921 4.114 1.00 69.81 171 SER A N 1
ATOM 1395 C CA . SER A 1 171 ? -7.517 3.686 2.778 1.00 69.81 171 SER A CA 1
ATOM 1396 C C . SER A 1 171 ? -6.586 4.815 2.344 1.00 69.81 171 SER A C 1
ATOM 1398 O O . SER A 1 171 ? -5.522 4.526 1.809 1.00 69.81 171 SER A O 1
ATOM 1400 N N . GLN A 1 172 ? -6.896 6.077 2.663 1.00 64.88 172 GLN A N 1
ATOM 1401 C CA . GLN A 1 172 ? -5.968 7.192 2.463 1.00 64.88 172 GLN A CA 1
ATOM 1402 C C . GLN A 1 172 ? -4.661 7.009 3.228 1.00 64.88 172 GLN A C 1
ATOM 1404 O O . GLN A 1 172 ? -3.633 7.379 2.691 1.00 64.88 172 GLN A O 1
ATOM 1409 N N . ASN A 1 173 ? -4.665 6.427 4.431 1.00 57.38 173 ASN A N 1
ATOM 1410 C CA . ASN A 1 173 ? -3.432 6.170 5.179 1.00 57.38 173 ASN A CA 1
ATOM 1411 C C . ASN A 1 173 ? -2.624 5.001 4.608 1.00 57.38 173 ASN A C 1
ATOM 1413 O O . ASN A 1 173 ? -1.407 5.086 4.545 1.00 57.38 173 ASN A O 1
ATOM 1417 N N . PHE A 1 174 ? -3.277 3.944 4.120 1.00 55.59 174 PHE A N 1
ATOM 1418 C CA . PHE A 1 174 ? -2.588 2.872 3.391 1.00 55.59 174 PHE A CA 1
ATOM 1419 C C . PHE A 1 174 ? -2.044 3.347 2.036 1.00 55.59 174 PHE A C 1
ATOM 1421 O O . PHE A 1 174 ? -0.963 2.936 1.625 1.00 55.59 174 PHE A O 1
ATOM 1428 N N . ASN A 1 175 ? -2.759 4.255 1.370 1.00 45.44 175 ASN A N 1
ATOM 1429 C CA . ASN A 1 175 ? -2.324 4.875 0.123 1.00 45.44 175 ASN A CA 1
ATOM 1430 C C . ASN A 1 175 ? -1.318 6.019 0.361 1.00 45.44 175 ASN A C 1
ATOM 1432 O O . ASN A 1 175 ? -0.524 6.306 -0.527 1.00 45.44 175 ASN A O 1
ATOM 1436 N N . SER A 1 176 ? -1.295 6.646 1.547 1.00 39.91 176 SER A N 1
ATOM 1437 C CA . SER A 1 176 ? -0.319 7.674 1.947 1.00 39.91 176 SER A CA 1
ATOM 1438 C C . SER A 1 176 ? 0.940 7.094 2.594 1.00 39.91 176 SER A C 1
ATOM 1440 O O . SER A 1 176 ? 2.001 7.706 2.530 1.00 39.91 176 SER A O 1
ATOM 1442 N N . SER A 1 177 ? 0.911 5.854 3.083 1.00 36.75 177 SER A N 1
ATOM 1443 C CA . SER A 1 177 ? 2.136 5.059 3.241 1.00 36.75 177 SER A CA 1
ATOM 1444 C C . SER A 1 177 ? 2.822 4.790 1.887 1.00 36.75 177 SER A C 1
ATOM 1446 O O . SER A 1 177 ? 4.008 4.484 1.871 1.00 36.75 177 SER A O 1
ATOM 1448 N N . ASN A 1 178 ? 2.107 4.997 0.769 1.00 32.91 178 ASN A N 1
ATOM 1449 C CA . ASN A 1 178 ? 2.646 5.103 -0.591 1.00 32.91 178 ASN A CA 1
ATOM 1450 C C . ASN A 1 178 ? 2.642 6.545 -1.142 1.00 32.91 178 ASN A C 1
ATOM 1452 O O . ASN A 1 178 ? 3.026 6.756 -2.296 1.00 32.91 178 ASN A O 1
ATOM 1456 N N . SER A 1 179 ? 2.252 7.565 -0.359 1.00 29.36 179 SER A N 1
ATOM 1457 C CA . SER A 1 179 ? 2.453 8.949 -0.783 1.00 29.36 179 SER A CA 1
ATOM 1458 C C . SER A 1 179 ? 3.933 9.249 -0.655 1.00 29.36 179 SER A C 1
ATOM 1460 O O . SER A 1 179 ? 4.434 9.546 0.428 1.00 29.36 179 SER A O 1
ATOM 1462 N N . LYS A 1 180 ? 4.613 9.124 -1.798 1.00 30.50 180 LYS A N 1
ATOM 1463 C CA . LYS A 1 180 ? 5.375 10.213 -2.405 1.00 30.50 180 LYS A CA 1
ATOM 1464 C C . LYS A 1 180 ? 5.914 11.134 -1.301 1.00 30.50 180 LYS A C 1
ATOM 1466 O O . LYS A 1 180 ? 5.229 12.065 -0.874 1.00 30.50 180 LYS A O 1
ATOM 1471 N N . ILE A 1 181 ? 7.144 10.873 -0.846 1.00 26.16 181 ILE A N 1
ATOM 1472 C CA . ILE A 1 181 ? 7.991 11.941 -0.312 1.00 26.16 181 ILE A CA 1
ATOM 1473 C C . ILE A 1 181 ? 8.137 12.919 -1.480 1.00 26.16 181 ILE A C 1
ATOM 1475 O O . ILE A 1 181 ? 9.031 12.810 -2.314 1.00 26.16 181 ILE A O 1
ATOM 1479 N N . ILE A 1 182 ? 7.155 13.807 -1.610 1.00 23.48 182 ILE A N 1
ATOM 1480 C CA . ILE A 1 182 ? 7.231 14.983 -2.447 1.00 23.48 182 ILE A CA 1
ATOM 1481 C C . ILE A 1 182 ? 8.218 15.851 -1.694 1.00 23.48 182 ILE A C 1
ATOM 1483 O O . ILE A 1 182 ? 7.882 16.491 -0.698 1.00 23.48 182 ILE A O 1
ATOM 1487 N N . TYR A 1 183 ? 9.462 15.826 -2.157 1.00 25.58 183 TYR A N 1
AT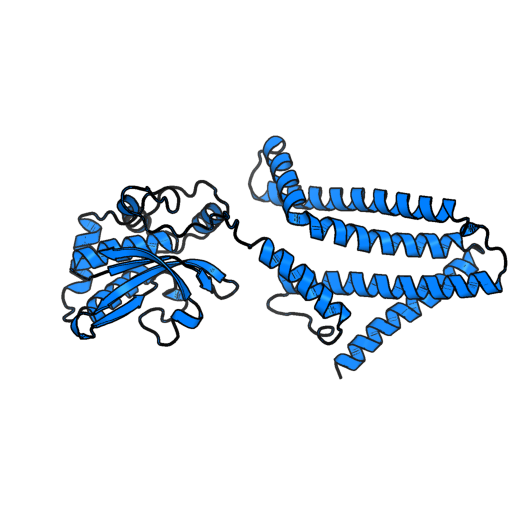OM 1488 C CA . TYR A 1 183 ? 10.303 16.991 -2.005 1.00 25.58 183 TYR A CA 1
ATOM 1489 C C . TYR A 1 183 ? 9.541 18.130 -2.670 1.00 25.58 183 TYR A C 1
ATOM 1491 O O . TYR A 1 183 ? 9.365 18.167 -3.887 1.00 25.58 183 TYR A O 1
ATOM 1499 N N . SER A 1 184 ? 8.995 19.003 -1.833 1.00 30.92 184 SER A N 1
ATOM 1500 C CA . SER A 1 184 ? 8.572 20.322 -2.245 1.00 30.92 184 SER A CA 1
ATOM 1501 C C . SER A 1 184 ? 9.819 21.055 -2.722 1.00 30.92 184 SER A C 1
ATOM 1503 O O . SER A 1 184 ? 10.510 21.685 -1.931 1.00 30.92 184 SER A O 1
ATOM 1505 N N . ASP A 1 185 ? 10.107 20.947 -4.006 1.00 27.91 185 ASP A N 1
ATOM 1506 C CA . ASP A 1 185 ? 10.677 22.063 -4.732 1.00 27.91 185 ASP A CA 1
ATOM 1507 C C . ASP A 1 185 ? 9.720 22.371 -5.878 1.00 27.91 185 ASP A C 1
ATOM 1509 O O . ASP A 1 185 ? 9.830 21.894 -7.007 1.00 27.91 185 ASP A O 1
ATOM 1513 N N . GLU A 1 186 ? 8.732 23.202 -5.544 1.00 34.69 186 GLU A N 1
ATOM 1514 C CA . GLU A 1 186 ? 8.192 24.151 -6.502 1.00 34.69 186 GLU A CA 1
ATOM 1515 C C . GLU A 1 186 ? 9.351 25.019 -6.986 1.00 34.69 186 GLU A C 1
ATOM 1517 O O . GLU A 1 186 ? 9.614 26.087 -6.450 1.00 34.69 186 GLU A O 1
ATOM 1522 N N . ASN A 1 187 ? 10.060 24.559 -8.007 1.00 33.00 187 ASN A N 1
ATOM 1523 C CA . ASN A 1 187 ? 10.725 25.443 -8.937 1.00 33.00 187 ASN A CA 1
ATOM 1524 C C . ASN A 1 187 ? 10.840 24.740 -10.276 1.00 33.00 187 ASN A C 1
ATOM 1526 O O . ASN A 1 187 ? 11.601 23.800 -10.464 1.00 33.00 187 ASN A O 1
ATOM 1530 N N . LYS A 1 188 ? 10.043 25.258 -11.205 1.00 39.72 188 LYS A N 1
ATOM 1531 C CA . LYS A 1 188 ? 10.249 25.327 -12.650 1.00 39.72 188 LYS A CA 1
ATOM 1532 C C . LYS A 1 188 ? 11.735 25.169 -13.033 1.00 39.72 188 LYS A C 1
ATOM 1534 O O . LYS A 1 188 ? 12.425 26.164 -13.234 1.00 39.72 188 LYS A O 1
ATOM 1539 N N . TYR A 1 189 ? 12.230 23.936 -13.133 1.00 28.25 189 TYR A N 1
ATOM 1540 C CA . TYR A 1 189 ? 13.605 23.671 -13.543 1.00 28.25 189 TYR A CA 1
ATOM 1541 C C . TYR A 1 189 ? 13.606 23.331 -15.027 1.00 28.25 189 TYR A C 1
ATOM 1543 O O . TYR A 1 189 ? 13.317 22.216 -15.448 1.00 28.25 189 TYR A O 1
ATOM 1551 N N . ILE A 1 190 ? 13.899 24.348 -15.828 1.00 33.59 190 ILE A N 1
ATOM 1552 C CA . ILE A 1 190 ? 14.487 24.163 -17.149 1.00 33.59 190 ILE A CA 1
ATOM 1553 C C . ILE A 1 190 ? 15.985 23.997 -16.866 1.00 33.59 190 ILE A C 1
ATOM 1555 O O . ILE A 1 190 ? 16.595 24.976 -16.429 1.00 33.59 190 ILE A O 1
ATOM 1559 N N . PRO A 1 191 ? 16.614 22.820 -17.042 1.00 30.05 191 PRO A N 1
ATOM 1560 C CA . PRO A 1 191 ? 18.032 22.698 -16.760 1.00 30.05 191 PRO A CA 1
ATOM 1561 C C . PRO A 1 191 ? 18.821 23.267 -17.940 1.00 30.05 191 PRO A C 1
ATOM 1563 O O . PRO A 1 191 ? 19.090 22.600 -18.936 1.00 30.05 191 PRO A O 1
ATOM 1566 N N . THR A 1 192 ? 19.238 24.520 -17.808 1.00 30.16 192 THR A N 1
ATOM 1567 C CA . THR A 1 192 ? 20.513 24.965 -18.368 1.00 30.16 192 THR A CA 1
ATOM 1568 C C . THR A 1 192 ? 21.644 24.274 -17.598 1.00 30.16 192 THR A C 1
ATOM 1570 O O . THR A 1 192 ? 21.871 24.594 -16.438 1.00 30.16 192 THR A O 1
ATOM 1573 N N . SER A 1 193 ? 22.317 23.328 -18.264 1.00 36.09 193 SER A N 1
ATOM 1574 C CA . SER A 1 193 ? 23.637 22.724 -17.980 1.00 36.09 193 SER A CA 1
ATOM 1575 C C . SER A 1 193 ? 23.958 22.204 -16.559 1.00 36.09 193 SER A C 1
ATOM 1577 O O . SER A 1 193 ? 24.125 22.977 -15.620 1.00 36.09 193 SER A O 1
ATOM 1579 N N . ASN A 1 194 ? 24.255 20.897 -16.487 1.00 32.78 194 ASN A N 1
ATOM 1580 C CA . ASN A 1 194 ? 25.072 20.192 -15.478 1.00 32.78 194 ASN A CA 1
ATOM 1581 C C . ASN A 1 194 ? 24.486 19.947 -14.069 1.00 32.78 194 ASN A C 1
ATOM 1583 O O . ASN A 1 194 ? 25.190 20.114 -13.074 1.00 32.78 194 ASN A O 1
ATOM 1587 N N . VAL A 1 195 ? 23.252 19.443 -13.967 1.00 34.28 195 VAL A N 1
ATOM 1588 C CA . VAL A 1 195 ? 22.795 18.717 -12.762 1.00 34.28 195 VAL A CA 1
ATOM 1589 C C . VAL A 1 195 ? 22.827 17.216 -13.060 1.00 34.28 195 VAL A C 1
ATOM 1591 O O . VAL A 1 195 ? 22.116 16.750 -13.944 1.00 34.28 195 VAL A O 1
ATOM 1594 N N . LEU A 1 196 ? 23.670 16.464 -12.343 1.00 35.72 196 LEU A N 1
ATOM 1595 C CA . LEU A 1 196 ? 23.727 14.999 -12.417 1.00 35.72 196 LEU A CA 1
ATOM 1596 C C . LEU A 1 196 ? 22.515 14.409 -11.685 1.00 35.72 196 LEU A C 1
ATOM 1598 O O . LEU A 1 196 ? 22.441 14.473 -10.458 1.00 35.72 196 LEU A O 1
ATOM 1602 N N . ILE A 1 197 ? 21.568 13.850 -12.438 1.00 48.03 197 ILE A N 1
ATOM 1603 C CA . ILE A 1 197 ? 20.398 13.148 -11.898 1.00 48.03 197 ILE A CA 1
ATOM 1604 C C . ILE A 1 197 ? 20.755 11.668 -11.742 1.00 48.03 197 ILE A C 1
ATOM 1606 O O . ILE A 1 197 ? 21.182 11.026 -12.702 1.00 48.03 197 ILE A O 1
ATOM 1610 N N . TYR A 1 198 ? 20.578 11.136 -10.531 1.00 54.19 198 TYR A N 1
ATOM 1611 C CA . TYR A 1 198 ? 20.821 9.729 -10.225 1.00 54.19 198 TYR A CA 1
ATOM 1612 C C . TYR A 1 198 ? 19.502 8.958 -10.157 1.00 54.19 198 TYR A C 1
ATOM 1614 O O . TYR A 1 198 ? 18.603 9.312 -9.397 1.00 54.19 198 TYR A O 1
ATOM 1622 N N . TYR A 1 199 ? 19.431 7.864 -10.901 1.00 64.31 199 TYR A N 1
ATOM 1623 C CA . TYR A 1 199 ? 18.357 6.883 -10.887 1.00 64.31 199 TYR A CA 1
ATOM 1624 C C . TYR A 1 199 ? 18.922 5.582 -10.324 1.00 64.31 199 TYR A C 1
ATOM 1626 O O . TYR A 1 199 ? 19.900 5.053 -10.844 1.00 64.31 199 TYR A O 1
ATOM 1634 N N . ASN A 1 200 ? 18.360 5.082 -9.223 1.00 66.75 200 ASN A N 1
ATOM 1635 C CA . ASN A 1 200 ? 18.832 3.860 -8.550 1.00 66.75 200 ASN A CA 1
ATOM 1636 C C . ASN A 1 200 ? 20.339 3.876 -8.220 1.00 66.75 200 ASN A C 1
ATOM 1638 O O . ASN A 1 200 ? 21.002 2.844 -8.250 1.00 66.75 200 ASN A O 1
ATOM 1642 N N . GLY A 1 201 ? 20.896 5.058 -7.941 1.00 67.50 201 GLY A N 1
ATOM 1643 C CA . GLY A 1 201 ? 22.319 5.224 -7.641 1.00 67.50 201 GLY A CA 1
ATOM 1644 C C . GLY A 1 201 ? 23.252 5.309 -8.856 1.00 67.50 201 GLY A C 1
ATOM 1645 O O . GLY A 1 201 ? 24.459 5.403 -8.652 1.00 67.50 201 GLY A O 1
ATOM 1646 N N . VAL A 1 202 ? 22.738 5.337 -10.093 1.00 72.19 202 VAL A N 1
ATOM 1647 C CA . VAL A 1 202 ? 23.531 5.571 -11.317 1.00 72.19 202 VAL A CA 1
ATOM 1648 C C . VAL A 1 202 ? 23.046 6.807 -12.071 1.00 72.19 202 VAL A C 1
ATOM 1650 O O . VAL A 1 202 ? 21.874 7.164 -11.996 1.00 72.19 202 VAL A O 1
ATOM 1653 N N . THR A 1 203 ? 23.937 7.484 -12.793 1.00 77.31 203 THR A N 1
ATOM 1654 C CA . THR A 1 203 ? 23.548 8.608 -13.660 1.00 77.31 203 THR A CA 1
ATOM 1655 C C . THR A 1 203 ? 22.759 8.099 -14.864 1.00 77.31 203 THR A C 1
ATOM 1657 O O . THR A 1 203 ? 22.837 6.915 -15.207 1.00 77.31 203 THR A O 1
ATOM 1660 N N . LEU A 1 204 ? 22.003 8.971 -15.533 1.00 80.62 204 LEU A N 1
ATOM 1661 C CA . LEU A 1 204 ? 21.297 8.573 -16.749 1.00 80.62 204 LEU A CA 1
ATOM 1662 C C . LEU A 1 204 ? 22.278 8.146 -17.851 1.00 80.62 204 LEU A C 1
ATOM 1664 O O . LEU A 1 204 ? 22.058 7.126 -18.501 1.00 80.62 204 LEU A O 1
ATOM 1668 N N . GLU A 1 205 ? 23.376 8.884 -18.023 1.00 82.06 205 GLU A N 1
ATOM 1669 C CA . GLU A 1 205 ? 24.428 8.605 -19.002 1.00 82.06 205 GLU A CA 1
ATOM 1670 C C . GLU A 1 205 ? 25.113 7.257 -18.749 1.00 82.06 205 GLU A C 1
ATOM 1672 O O . GLU A 1 205 ? 25.337 6.496 -19.696 1.00 82.06 205 GLU A O 1
ATOM 1677 N N . ASP A 1 206 ? 25.411 6.938 -17.486 1.00 83.06 206 ASP A N 1
ATOM 1678 C CA . ASP A 1 206 ? 25.966 5.635 -17.110 1.00 83.06 206 ASP A CA 1
ATOM 1679 C C . ASP A 1 206 ? 24.925 4.522 -17.264 1.00 83.06 206 ASP A C 1
ATOM 1681 O O . ASP A 1 206 ? 25.245 3.438 -17.756 1.00 83.06 206 ASP A O 1
ATOM 1685 N N . GLY A 1 207 ? 23.670 4.795 -16.898 1.00 89.88 207 GLY A N 1
ATOM 1686 C CA . GLY A 1 207 ? 22.563 3.850 -17.001 1.00 89.88 207 GLY A CA 1
ATOM 1687 C C . GLY A 1 207 ? 22.335 3.380 -18.436 1.00 89.88 207 GLY A C 1
ATOM 1688 O O . GLY A 1 207 ? 22.188 2.183 -18.675 1.00 89.88 207 GLY A O 1
ATOM 1689 N N . VAL A 1 208 ? 22.377 4.287 -19.416 1.00 95.25 208 VAL A N 1
ATOM 1690 C CA . VAL A 1 208 ? 22.180 3.955 -20.843 1.00 95.25 208 VAL A CA 1
ATOM 1691 C C . VAL A 1 208 ? 23.462 3.526 -21.564 1.00 95.25 208 VAL A C 1
ATOM 1693 O O . VAL A 1 208 ? 23.471 3.385 -22.793 1.00 95.25 208 VAL A O 1
ATOM 1696 N N . LYS A 1 209 ? 24.571 3.339 -20.839 1.00 93.06 209 LYS A N 1
ATOM 1697 C CA . LYS A 1 209 ? 25.848 2.943 -21.432 1.00 93.06 209 LYS A CA 1
ATOM 1698 C C . LYS A 1 209 ? 25.755 1.537 -22.027 1.00 93.06 209 LYS A C 1
ATOM 1700 O O . LYS A 1 209 ? 25.472 0.560 -21.331 1.00 93.06 209 LYS A O 1
ATOM 1705 N N . SER A 1 210 ? 26.039 1.451 -23.325 1.00 94.56 210 SER A N 1
ATOM 1706 C CA . SER A 1 210 ? 26.055 0.198 -24.083 1.00 94.56 210 SER A CA 1
ATOM 1707 C C . SER A 1 210 ? 27.461 -0.410 -24.182 1.00 94.56 210 SER A C 1
ATOM 1709 O O . SER A 1 210 ? 28.462 0.209 -23.810 1.00 94.56 210 SER A O 1
ATOM 1711 N N . ASN A 1 211 ? 27.539 -1.623 -24.730 1.00 93.75 211 ASN A N 1
ATOM 1712 C CA . ASN A 1 211 ? 28.770 -2.329 -25.074 1.00 93.75 211 ASN A CA 1
ATOM 1713 C C . ASN A 1 211 ? 28.605 -3.101 -26.403 1.00 93.75 211 ASN A C 1
ATOM 1715 O O . ASN A 1 211 ? 27.521 -3.140 -26.986 1.00 93.75 211 ASN A O 1
ATOM 1719 N N . ASN A 1 212 ? 29.681 -3.732 -26.886 1.00 97.56 212 ASN A N 1
ATOM 1720 C CA . ASN A 1 212 ? 29.657 -4.461 -28.160 1.00 97.56 212 ASN A CA 1
ATOM 1721 C C . ASN A 1 212 ? 28.668 -5.637 -28.169 1.00 97.56 212 ASN A C 1
ATOM 1723 O O . ASN A 1 212 ? 28.096 -5.926 -29.214 1.00 97.56 212 ASN A O 1
ATOM 1727 N N . GLU A 1 213 ? 28.448 -6.315 -27.040 1.00 97.75 213 GLU A N 1
ATOM 1728 C CA . GLU A 1 213 ? 27.514 -7.445 -26.970 1.00 97.75 213 GLU A CA 1
ATOM 1729 C C . GLU A 1 213 ? 26.061 -6.986 -27.121 1.00 97.75 213 GLU A C 1
ATOM 1731 O O . GLU A 1 213 ? 25.325 -7.547 -27.934 1.00 97.75 213 GLU A O 1
ATOM 1736 N N . ILE A 1 214 ? 25.675 -5.928 -26.399 1.00 98.38 214 ILE A N 1
ATOM 1737 C CA . ILE A 1 214 ? 24.347 -5.304 -26.486 1.00 98.38 214 ILE A CA 1
ATOM 1738 C C . ILE A 1 214 ? 24.110 -4.788 -27.911 1.00 98.38 214 ILE A C 1
ATOM 1740 O O . ILE A 1 214 ? 23.080 -5.093 -28.515 1.00 98.38 214 ILE A O 1
ATOM 1744 N N . ASN A 1 215 ? 25.088 -4.071 -28.477 1.00 98.12 215 ASN A N 1
ATOM 1745 C CA . ASN A 1 215 ? 24.994 -3.517 -29.828 1.00 98.12 215 ASN A CA 1
ATOM 1746 C C . ASN A 1 215 ? 24.841 -4.620 -30.884 1.00 98.12 215 ASN A C 1
ATOM 1748 O O . ASN A 1 215 ? 23.926 -4.577 -31.704 1.00 98.12 215 ASN A O 1
ATOM 1752 N N . ASN A 1 216 ? 25.698 -5.644 -30.841 1.00 98.00 216 ASN A N 1
ATOM 1753 C CA . ASN A 1 216 ? 25.646 -6.750 -31.796 1.00 98.00 216 ASN A CA 1
ATOM 1754 C C . ASN A 1 216 ? 24.335 -7.529 -31.686 1.00 98.00 216 ASN A C 1
ATOM 1756 O O . ASN A 1 216 ? 23.780 -7.925 -32.709 1.00 98.00 216 ASN A O 1
ATOM 1760 N N . LYS A 1 217 ? 23.808 -7.719 -30.469 1.00 98.19 217 LYS A N 1
ATOM 1761 C CA . LYS A 1 217 ? 22.514 -8.378 -30.282 1.00 98.19 217 LYS A CA 1
ATOM 1762 C C . LYS A 1 217 ? 21.366 -7.547 -30.855 1.00 98.19 217 LYS A C 1
ATOM 1764 O O . LYS 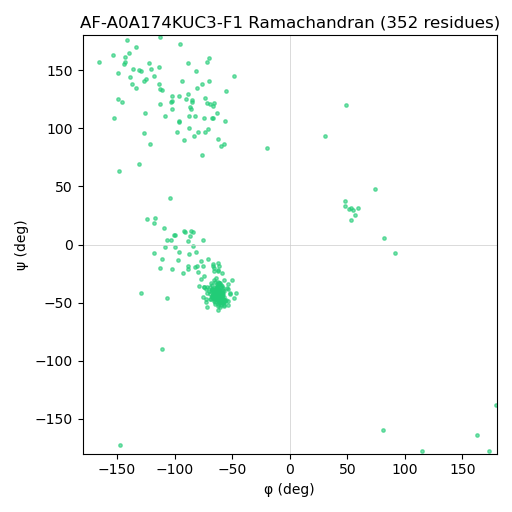A 1 217 ? 20.490 -8.115 -31.500 1.00 98.19 217 LYS A O 1
ATOM 1769 N N . ALA A 1 218 ? 21.375 -6.226 -30.675 1.00 98.31 218 ALA A N 1
ATOM 1770 C CA . ALA A 1 218 ? 20.375 -5.348 -31.279 1.00 98.31 218 ALA A CA 1
ATOM 1771 C C . ALA A 1 218 ? 20.403 -5.434 -32.816 1.00 98.31 218 ALA A C 1
ATOM 1773 O O . ALA A 1 218 ? 19.359 -5.628 -33.443 1.00 98.31 218 ALA A O 1
ATOM 1774 N N . ILE A 1 219 ? 21.597 -5.392 -33.417 1.00 98.44 219 ILE A N 1
ATOM 1775 C CA . ILE A 1 219 ? 21.795 -5.564 -34.865 1.00 98.44 219 ILE A CA 1
ATOM 1776 C C . ILE A 1 219 ? 21.310 -6.947 -35.328 1.00 98.44 219 ILE A C 1
ATOM 1778 O O . ILE A 1 219 ? 20.639 -7.063 -36.349 1.00 98.44 219 ILE A O 1
ATOM 1782 N N . GLU A 1 220 ? 21.600 -8.007 -34.571 1.00 97.69 220 GLU A N 1
ATOM 1783 C CA . GLU A 1 220 ? 21.157 -9.373 -34.874 1.00 97.69 220 GLU A CA 1
ATOM 1784 C C . GLU A 1 220 ? 19.624 -9.493 -34.885 1.00 97.69 220 GLU A C 1
ATOM 1786 O O . GLU A 1 220 ? 19.058 -9.998 -35.855 1.00 97.69 220 GLU A O 1
ATOM 1791 N N . ILE A 1 221 ? 18.950 -8.992 -33.843 1.00 97.50 221 ILE A N 1
ATOM 1792 C CA . ILE A 1 221 ? 17.482 -9.034 -33.700 1.00 97.50 221 ILE A CA 1
ATOM 1793 C C . ILE A 1 221 ? 16.787 -8.254 -34.825 1.00 97.50 221 ILE A C 1
ATOM 1795 O O . ILE A 1 221 ? 15.692 -8.616 -35.263 1.00 97.50 221 ILE A O 1
ATOM 1799 N N . THR A 1 222 ? 17.424 -7.185 -35.303 1.00 97.31 222 THR A N 1
ATOM 1800 C CA . THR A 1 222 ? 16.848 -6.255 -36.281 1.00 97.31 222 THR A CA 1
ATOM 1801 C C . THR A 1 222 ? 17.309 -6.484 -37.721 1.00 97.31 222 THR A C 1
ATOM 1803 O O . THR A 1 222 ? 16.798 -5.829 -38.625 1.00 97.31 222 THR A O 1
ATOM 1806 N N . LYS A 1 223 ? 18.203 -7.451 -37.971 1.00 93.12 223 LYS A N 1
ATOM 1807 C CA . LYS A 1 223 ? 18.882 -7.683 -39.261 1.00 93.12 223 LYS A CA 1
ATOM 1808 C C . LYS A 1 223 ? 17.963 -7.758 -40.489 1.00 93.12 223 LYS A C 1
ATOM 1810 O O . LYS A 1 223 ? 18.387 -7.415 -41.587 1.00 93.12 223 LYS A O 1
ATOM 1815 N N . TYR A 1 224 ? 16.731 -8.231 -40.309 1.00 92.88 224 TYR A N 1
ATOM 1816 C CA . TYR A 1 224 ? 15.742 -8.417 -41.378 1.00 92.88 224 TYR A CA 1
ATOM 1817 C C . TYR A 1 224 ? 14.489 -7.550 -41.190 1.00 92.88 224 TYR A C 1
ATOM 1819 O O . TYR A 1 224 ? 13.413 -7.919 -41.650 1.00 92.88 224 TYR A O 1
ATOM 1827 N N . LYS A 1 225 ? 14.597 -6.451 -40.438 1.00 95.31 225 LYS A N 1
ATOM 1828 C CA . LYS A 1 225 ? 13.499 -5.514 -40.183 1.00 95.31 225 LYS A CA 1
ATOM 1829 C C . LYS A 1 225 ? 13.682 -4.290 -41.066 1.00 95.31 225 LYS A C 1
ATOM 1831 O O . LYS A 1 225 ? 14.733 -3.654 -41.028 1.00 95.31 225 LYS A O 1
ATOM 1836 N N . GLU A 1 226 ? 12.670 -3.984 -41.869 1.00 90.19 226 GLU A N 1
ATOM 1837 C CA . GLU A 1 226 ? 12.750 -2.927 -42.881 1.00 90.19 226 GLU A CA 1
ATOM 1838 C C . GLU A 1 226 ? 12.255 -1.582 -42.343 1.00 90.19 226 GLU A C 1
ATOM 1840 O O . GLU A 1 226 ? 12.660 -0.528 -42.833 1.00 90.19 226 GLU A O 1
ATOM 1845 N N . SER A 1 227 ? 11.390 -1.606 -41.326 1.00 94.62 227 SER A N 1
ATOM 1846 C CA . SER A 1 227 ? 10.817 -0.402 -40.722 1.00 94.62 227 SER A CA 1
ATOM 1847 C C . SER A 1 227 ? 11.267 -0.181 -39.281 1.00 94.62 227 SER A C 1
ATOM 1849 O O . SER A 1 227 ? 11.537 -1.123 -38.533 1.00 94.62 227 SER A O 1
ATOM 1851 N N . ASP A 1 228 ? 11.281 1.083 -38.863 1.00 95.94 228 ASP A N 1
ATOM 1852 C CA . ASP A 1 228 ? 11.619 1.464 -37.491 1.00 95.94 228 ASP A CA 1
ATOM 1853 C C . ASP A 1 228 ? 10.630 0.889 -36.473 1.00 95.94 228 ASP A C 1
ATOM 1855 O O . ASP A 1 228 ? 11.040 0.437 -35.406 1.00 95.94 228 ASP A O 1
ATOM 1859 N N . LEU A 1 229 ? 9.347 0.793 -36.841 1.00 95.88 229 LEU A N 1
ATOM 1860 C CA . LEU A 1 229 ? 8.315 0.134 -36.040 1.00 95.88 229 LEU A CA 1
ATOM 1861 C C . LEU A 1 229 ? 8.653 -1.345 -35.802 1.00 95.88 229 LEU A C 1
ATOM 1863 O O . LEU A 1 229 ? 8.565 -1.839 -34.679 1.00 95.88 229 LEU A O 1
ATOM 1867 N N . GLU A 1 230 ? 9.066 -2.065 -36.847 1.00 95.81 230 GLU A N 1
ATOM 1868 C CA . GLU A 1 230 ? 9.448 -3.474 -36.744 1.00 95.81 230 GLU A CA 1
ATOM 1869 C C . GLU A 1 230 ? 10.719 -3.678 -35.921 1.00 95.81 230 GLU A C 1
ATOM 1871 O O . GLU A 1 230 ? 10.791 -4.632 -35.137 1.00 95.81 230 GLU A O 1
ATOM 1876 N N . LYS A 1 231 ? 11.713 -2.796 -36.079 1.00 98.00 231 LYS A N 1
ATOM 1877 C CA . LYS A 1 231 ? 12.921 -2.798 -35.249 1.00 98.00 231 LYS A CA 1
ATOM 1878 C C . LYS A 1 231 ? 12.552 -2.575 -33.784 1.00 98.00 231 LYS A C 1
ATOM 1880 O O . LYS A 1 231 ? 12.869 -3.422 -32.952 1.00 98.00 231 LYS A O 1
ATOM 1885 N N . ALA A 1 232 ? 11.810 -1.507 -33.490 1.00 98.00 232 ALA A N 1
ATOM 1886 C CA . ALA A 1 232 ? 11.356 -1.152 -32.149 1.00 98.00 232 ALA A CA 1
ATOM 1887 C C . ALA A 1 232 ? 10.579 -2.303 -31.492 1.00 98.00 232 ALA A C 1
ATOM 1889 O O . ALA A 1 232 ? 10.899 -2.733 -30.384 1.00 98.00 232 ALA A O 1
ATOM 1890 N N . LYS A 1 233 ? 9.620 -2.893 -32.216 1.00 96.94 233 LYS A N 1
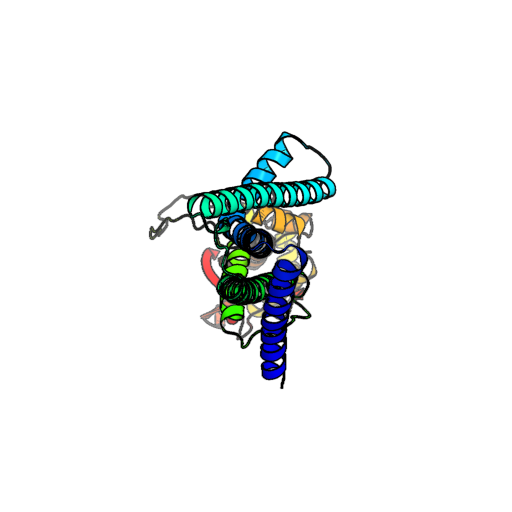ATOM 1891 C CA . LYS A 1 233 ? 8.838 -4.034 -31.727 1.00 96.94 233 LYS A CA 1
ATOM 1892 C C . LYS A 1 233 ? 9.702 -5.260 -31.449 1.00 96.94 233 LYS A C 1
ATOM 1894 O O . LYS A 1 233 ? 9.473 -5.961 -30.468 1.00 96.94 233 LYS A O 1
ATOM 1899 N N . SER A 1 234 ? 10.693 -5.532 -32.296 1.00 97.31 234 SER A N 1
ATOM 1900 C CA . SER A 1 234 ? 11.579 -6.689 -32.121 1.00 97.31 234 SER A CA 1
ATOM 1901 C C . SER A 1 234 ? 12.472 -6.536 -30.887 1.00 97.31 234 SER A C 1
ATOM 1903 O O . SER A 1 234 ? 12.664 -7.505 -30.155 1.00 97.31 234 SER A O 1
ATOM 1905 N N . LEU A 1 235 ? 12.959 -5.319 -30.614 1.00 98.31 235 LEU A N 1
ATOM 1906 C CA . LEU A 1 235 ? 13.694 -5.007 -29.386 1.00 98.31 235 LEU A CA 1
ATOM 1907 C C . LEU A 1 235 ? 12.803 -5.131 -28.145 1.00 98.31 235 LEU A C 1
ATOM 1909 O O . LEU A 1 235 ? 13.197 -5.784 -27.182 1.00 98.31 235 LEU A O 1
ATOM 1913 N N . TYR A 1 236 ? 11.588 -4.575 -28.195 1.00 97.94 236 TYR A N 1
ATOM 1914 C CA . TYR A 1 236 ? 10.581 -4.681 -27.132 1.00 97.94 236 TYR A CA 1
ATOM 1915 C C . TYR A 1 236 ? 10.303 -6.139 -26.750 1.00 97.94 236 TYR A C 1
ATOM 1917 O O . TYR A 1 236 ? 10.428 -6.508 -25.583 1.00 97.94 236 TYR A O 1
ATOM 1925 N N . VAL A 1 237 ? 10.002 -6.979 -27.746 1.00 92.38 237 VAL A N 1
ATOM 1926 C CA . VAL A 1 237 ? 9.730 -8.409 -27.547 1.00 92.38 237 VAL A CA 1
ATOM 1927 C C . VAL A 1 237 ? 10.944 -9.115 -26.959 1.00 92.38 237 VAL A C 1
ATOM 1929 O O . VAL A 1 237 ? 10.804 -9.912 -26.033 1.00 92.38 237 VAL A O 1
ATOM 1932 N N . TRP A 1 238 ? 12.141 -8.849 -27.486 1.00 97.25 238 TRP A N 1
ATOM 1933 C CA . TRP A 1 238 ? 13.340 -9.527 -27.013 1.00 97.25 238 TRP A CA 1
ATOM 1934 C C . TRP A 1 238 ? 13.658 -9.159 -25.563 1.00 97.25 238 TRP A C 1
ATOM 1936 O O . TRP A 1 238 ? 13.837 -10.056 -24.746 1.00 97.25 238 TRP A O 1
ATOM 1946 N N . ILE A 1 239 ? 13.656 -7.870 -25.213 1.00 98.38 239 ILE A N 1
ATOM 1947 C CA . ILE A 1 239 ? 13.935 -7.421 -23.843 1.00 98.38 239 ILE A CA 1
ATOM 1948 C C . ILE A 1 239 ? 12.880 -7.977 -22.885 1.00 98.38 239 ILE A C 1
ATOM 1950 O O . ILE A 1 239 ? 13.236 -8.643 -21.916 1.00 98.38 239 ILE A O 1
ATOM 1954 N N . GLY A 1 240 ? 11.595 -7.791 -23.195 1.00 90.00 240 GLY A N 1
ATOM 1955 C CA . GLY A 1 240 ? 10.499 -8.242 -22.337 1.00 90.00 240 GLY A CA 1
ATOM 1956 C C . GLY A 1 240 ? 10.439 -9.759 -22.128 1.00 90.00 240 GLY A C 1
ATOM 1957 O O . GLY A 1 240 ? 9.893 -10.217 -21.130 1.00 90.00 240 GLY A O 1
ATOM 1958 N N . SER A 1 241 ? 11.017 -10.553 -23.038 1.00 90.38 241 SER A N 1
ATOM 1959 C CA . SER A 1 241 ? 11.081 -12.019 -22.918 1.00 90.38 241 SER A CA 1
ATOM 1960 C C . SER A 1 241 ? 12.397 -12.564 -22.355 1.00 90.38 241 SER A C 1
ATOM 1962 O O . SER A 1 241 ? 12.448 -13.743 -22.009 1.00 90.38 241 SER A O 1
ATOM 1964 N N . ASN A 1 242 ? 13.458 -11.751 -22.276 1.00 92.44 242 ASN A N 1
ATOM 1965 C CA . ASN A 1 242 ? 14.801 -12.204 -21.879 1.00 92.44 242 ASN A CA 1
ATOM 1966 C C . ASN A 1 242 ? 15.326 -11.556 -20.594 1.00 92.44 242 ASN A C 1
ATOM 1968 O O . ASN A 1 242 ? 16.389 -11.958 -20.118 1.00 92.44 242 ASN A O 1
ATOM 1972 N N . ILE A 1 243 ? 14.619 -10.569 -20.044 1.00 95.88 243 ILE A N 1
ATOM 1973 C CA . ILE A 1 243 ? 14.927 -9.966 -18.749 1.00 95.88 243 ILE A CA 1
ATOM 1974 C C . ILE A 1 243 ? 13.824 -10.368 -17.765 1.00 95.88 243 ILE A C 1
ATOM 1976 O O . ILE A 1 243 ? 12.643 -10.323 -18.093 1.00 95.88 243 ILE A O 1
ATOM 1980 N N . GLU A 1 244 ? 14.217 -10.811 -16.573 1.00 91.00 244 GLU A N 1
ATOM 1981 C CA . GLU A 1 244 ? 13.317 -11.133 -15.465 1.00 91.00 244 GLU A CA 1
ATOM 1982 C C . GLU A 1 244 ? 13.176 -9.911 -14.544 1.00 91.00 244 GLU A C 1
ATOM 1984 O O . GLU A 1 244 ? 14.134 -9.171 -14.307 1.00 91.00 244 GLU A O 1
ATOM 1989 N N . TYR A 1 245 ? 11.967 -9.652 -14.045 1.00 88.12 245 TYR A N 1
ATOM 1990 C CA . TYR A 1 245 ? 11.740 -8.534 -13.132 1.00 88.12 245 TYR A CA 1
ATOM 1991 C C . TYR A 1 245 ? 12.319 -8.842 -11.744 1.00 88.12 245 TYR A C 1
ATOM 1993 O O . TYR A 1 245 ? 11.996 -9.862 -11.135 1.00 88.12 245 TYR A O 1
ATOM 2001 N N . ASP A 1 246 ? 13.174 -7.958 -11.234 1.00 86.31 246 ASP A N 1
ATOM 2002 C CA . ASP A 1 246 ? 13.825 -8.106 -9.934 1.00 86.31 246 ASP A CA 1
ATOM 2003 C C . ASP A 1 246 ? 13.001 -7.419 -8.834 1.00 86.31 246 ASP A C 1
ATOM 2005 O O . ASP A 1 246 ? 13.165 -6.234 -8.532 1.00 86.31 246 ASP A O 1
ATOM 2009 N N . PHE A 1 247 ? 12.087 -8.184 -8.234 1.00 81.19 247 PHE A N 1
ATOM 2010 C CA . PHE A 1 247 ? 11.215 -7.698 -7.162 1.00 81.19 247 PHE A CA 1
ATOM 2011 C C . PHE A 1 247 ? 11.987 -7.273 -5.903 1.00 81.19 247 PHE A C 1
ATOM 2013 O O . PHE A 1 247 ? 11.587 -6.309 -5.248 1.00 81.19 247 PHE A O 1
ATOM 2020 N N . ASP A 1 248 ? 13.102 -7.937 -5.580 1.00 76.38 248 ASP A N 1
ATOM 2021 C CA . ASP A 1 248 ? 13.931 -7.592 -4.419 1.00 76.38 248 ASP A CA 1
ATOM 2022 C C . ASP A 1 248 ? 14.639 -6.254 -4.641 1.00 76.38 248 ASP A C 1
ATOM 2024 O O . ASP A 1 248 ? 14.687 -5.405 -3.745 1.00 76.38 248 ASP A O 1
ATOM 2028 N N . LYS A 1 249 ? 15.172 -6.043 -5.847 1.00 78.56 249 LYS A N 1
ATOM 2029 C CA . LYS A 1 249 ? 15.756 -4.767 -6.255 1.00 78.56 249 LYS A CA 1
ATOM 2030 C C . LYS A 1 249 ? 14.706 -3.661 -6.255 1.00 78.56 249 LYS A C 1
ATOM 2032 O O . LYS A 1 249 ? 14.962 -2.612 -5.673 1.00 78.56 249 LYS A O 1
ATOM 2037 N N . ALA A 1 250 ? 13.516 -3.909 -6.808 1.00 73.38 250 ALA A N 1
ATOM 2038 C CA . ALA A 1 250 ? 12.415 -2.941 -6.821 1.00 73.38 250 ALA A CA 1
ATOM 2039 C C . ALA A 1 250 ? 12.019 -2.521 -5.402 1.00 73.38 250 ALA A C 1
ATOM 2041 O O . ALA A 1 250 ? 11.915 -1.329 -5.111 1.00 73.38 250 ALA A O 1
ATOM 2042 N N . TYR A 1 251 ? 11.869 -3.496 -4.502 1.00 70.00 251 TYR A N 1
ATOM 2043 C CA . TYR A 1 251 ? 11.569 -3.244 -3.098 1.00 70.00 251 TYR A CA 1
ATOM 2044 C C . TYR A 1 251 ? 12.657 -2.393 -2.429 1.00 70.00 251 TYR A C 1
ATOM 2046 O O . TYR A 1 251 ? 12.341 -1.408 -1.763 1.00 70.00 251 TYR A O 1
ATOM 2054 N N . LYS A 1 252 ? 13.940 -2.720 -2.628 1.00 70.25 252 LYS A N 1
ATOM 2055 C CA . LYS A 1 252 ? 15.058 -1.937 -2.072 1.00 70.25 252 LYS A CA 1
ATOM 2056 C C . LYS A 1 252 ? 15.079 -0.509 -2.614 1.00 70.25 252 LYS A C 1
ATOM 2058 O O . LYS A 1 252 ? 15.193 0.432 -1.834 1.00 70.25 252 LYS A O 1
ATOM 2063 N N . THR A 1 253 ? 14.916 -0.339 -3.925 1.00 67.44 253 THR A N 1
ATOM 2064 C CA . THR A 1 253 ? 14.898 0.971 -4.587 1.00 67.44 253 THR A CA 1
ATOM 2065 C C . THR A 1 253 ? 13.773 1.860 -4.059 1.00 67.44 253 THR A C 1
ATOM 2067 O O . THR A 1 253 ? 14.028 3.010 -3.709 1.00 67.44 253 THR A O 1
ATOM 2070 N N . LEU A 1 254 ? 12.548 1.337 -3.937 1.00 66.62 254 LEU A N 1
ATOM 2071 C CA . LEU A 1 254 ? 11.402 2.096 -3.417 1.00 66.62 254 LEU A CA 1
ATOM 2072 C C . LEU A 1 254 ? 11.580 2.513 -1.949 1.00 66.62 254 LEU A C 1
ATOM 2074 O O . LEU A 1 254 ? 11.073 3.555 -1.539 1.00 66.62 254 LEU A O 1
ATOM 2078 N N . ASN A 1 255 ? 12.332 1.733 -1.170 1.00 61.62 255 ASN A N 1
ATOM 2079 C CA . ASN A 1 255 ? 12.633 2.018 0.234 1.00 61.62 255 ASN A CA 1
ATOM 2080 C C . ASN A 1 255 ? 13.919 2.843 0.439 1.00 61.62 255 ASN A C 1
ATOM 2082 O O . ASN A 1 255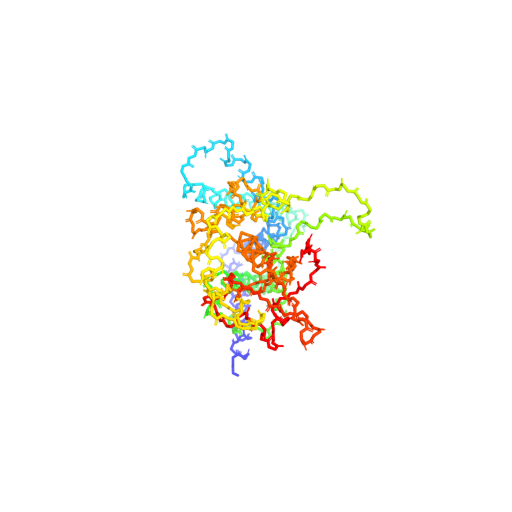 ? 14.367 2.998 1.575 1.00 61.62 255 ASN A O 1
ATOM 2086 N N . ASN A 1 256 ? 14.510 3.395 -0.630 1.00 62.22 256 ASN A N 1
ATOM 2087 C CA . ASN A 1 256 ? 15.791 4.117 -0.599 1.00 62.22 256 ASN A CA 1
ATOM 2088 C C . ASN A 1 256 ? 16.949 3.299 0.007 1.00 62.22 256 ASN A C 1
ATOM 2090 O O . ASN A 1 256 ? 17.880 3.848 0.600 1.00 62.22 256 ASN A O 1
ATOM 2094 N N . GLU A 1 257 ? 16.904 1.977 -0.138 1.00 58.59 257 GLU A N 1
ATOM 2095 C CA . GLU A 1 257 ? 17.998 1.084 0.221 1.00 58.59 257 GLU A CA 1
ATOM 2096 C C . GLU A 1 257 ? 18.966 0.921 -0.960 1.00 58.59 257 GLU A C 1
ATOM 2098 O O . GLU A 1 257 ? 18.601 1.072 -2.130 1.00 58.59 257 GLU A O 1
ATOM 2103 N N . SER A 1 258 ? 20.223 0.568 -0.667 1.00 70.00 258 SER A N 1
ATOM 2104 C CA . SER A 1 258 ? 21.185 0.231 -1.720 1.00 70.00 258 SER A CA 1
ATOM 2105 C C . SER A 1 258 ? 20.705 -1.008 -2.482 1.00 70.00 258 SER A C 1
ATOM 2107 O O . SER A 1 258 ? 20.634 -2.111 -1.935 1.00 70.00 258 SER A O 1
ATOM 2109 N N . SER A 1 259 ? 20.362 -0.809 -3.753 1.00 66.88 259 SER A N 1
ATOM 2110 C CA . SER A 1 259 ? 19.771 -1.812 -4.648 1.00 66.88 259 SER A CA 1
ATOM 2111 C C . SER A 1 259 ? 20.802 -2.452 -5.591 1.00 66.88 259 SER A C 1
ATOM 2113 O O . SER A 1 259 ? 20.442 -3.246 -6.455 1.00 66.88 259 SER A O 1
ATOM 2115 N N . GLY A 1 260 ? 22.093 -2.170 -5.380 1.00 76.12 260 GLY A N 1
ATOM 2116 C CA . GLY A 1 260 ? 23.184 -2.647 -6.230 1.00 76.12 260 GLY A CA 1
ATOM 2117 C C . GLY A 1 260 ? 23.358 -1.804 -7.495 1.00 76.12 260 GLY A C 1
ATOM 2118 O O . GLY A 1 260 ? 22.946 -0.649 -7.542 1.00 76.12 260 GLY A O 1
ATOM 2119 N N . ASN A 1 261 ? 24.005 -2.375 -8.511 1.00 86.38 261 ASN A N 1
ATOM 2120 C CA . ASN A 1 261 ? 24.209 -1.708 -9.798 1.00 86.38 261 ASN A CA 1
ATOM 2121 C C . ASN A 1 261 ? 22.889 -1.609 -10.583 1.00 86.38 261 ASN A C 1
ATOM 2123 O O . ASN A 1 261 ? 21.970 -2.402 -10.382 1.00 86.38 261 ASN A O 1
ATOM 2127 N N . SER A 1 262 ? 22.798 -0.661 -11.515 1.00 90.50 262 SER A N 1
ATOM 2128 C CA . SER A 1 262 ? 21.633 -0.464 -12.388 1.00 90.50 262 SER A CA 1
ATOM 2129 C C . SER A 1 262 ? 22.073 -0.037 -13.791 1.00 90.50 262 SER A C 1
ATOM 2131 O O . SER A 1 262 ? 23.191 0.442 -13.974 1.00 90.50 262 SER A O 1
ATOM 2133 N N . GLY A 1 263 ? 21.191 -0.196 -14.775 1.00 94.25 263 GLY A N 1
ATOM 2134 C CA . GLY A 1 263 ? 21.380 0.234 -16.157 1.00 94.25 263 GLY A CA 1
ATOM 2135 C C . GLY A 1 263 ? 21.441 -0.914 -17.166 1.00 94.25 263 GLY A C 1
ATOM 2136 O O . GLY A 1 263 ? 21.329 -2.094 -16.834 1.00 94.25 263 GLY A O 1
ATOM 2137 N N . ALA A 1 264 ? 21.663 -0.547 -18.427 1.00 97.38 264 ALA A N 1
ATOM 2138 C CA . ALA A 1 264 ? 21.653 -1.438 -19.582 1.00 97.38 264 ALA A CA 1
ATOM 2139 C C . ALA A 1 264 ? 22.649 -2.596 -19.448 1.00 97.38 264 ALA A C 1
ATOM 2141 O O . ALA A 1 264 ? 22.314 -3.750 -19.712 1.00 97.38 264 ALA A O 1
ATOM 2142 N N . THR A 1 265 ? 23.877 -2.295 -19.017 1.00 96.06 265 THR A N 1
ATOM 2143 C CA . THR A 1 265 ? 24.929 -3.310 -18.864 1.00 96.06 265 THR A CA 1
ATOM 2144 C C . THR A 1 265 ? 24.602 -4.293 -17.736 1.00 96.06 265 THR A C 1
ATOM 2146 O O . THR A 1 265 ? 24.807 -5.494 -17.904 1.00 96.06 265 THR A O 1
ATOM 2149 N N . GLU A 1 266 ? 24.038 -3.818 -16.624 1.00 94.69 266 GLU A N 1
ATOM 2150 C CA . GLU A 1 266 ? 23.637 -4.685 -15.511 1.00 94.69 266 GLU A CA 1
ATOM 2151 C C . GLU A 1 266 ? 22.490 -5.618 -15.922 1.00 94.69 266 GLU A C 1
ATOM 2153 O O . GLU A 1 266 ? 22.581 -6.831 -15.720 1.00 94.69 266 GLU A O 1
ATOM 2158 N N . ALA A 1 267 ? 21.454 -5.077 -16.575 1.00 96.56 267 ALA A N 1
ATOM 2159 C CA . ALA A 1 267 ? 20.335 -5.860 -17.099 1.00 96.56 267 ALA A CA 1
ATOM 2160 C C . ALA A 1 267 ? 20.803 -6.920 -18.102 1.00 96.56 267 ALA A C 1
ATOM 2162 O O . ALA A 1 267 ? 20.354 -8.065 -18.082 1.00 96.56 267 ALA A O 1
ATOM 2163 N N . TRP A 1 268 ? 21.744 -6.553 -18.976 1.00 96.25 268 TRP A N 1
ATOM 2164 C CA . TRP A 1 268 ? 22.320 -7.463 -19.958 1.00 96.25 268 TRP A CA 1
ATOM 2165 C C . TRP A 1 268 ? 23.051 -8.642 -19.310 1.00 96.25 268 TRP A C 1
ATOM 2167 O O . TRP A 1 268 ? 22.840 -9.785 -19.715 1.00 96.25 268 TRP A O 1
ATOM 2177 N N . ILE A 1 269 ? 23.904 -8.371 -18.318 1.00 95.12 269 ILE A N 1
ATOM 2178 C CA . ILE A 1 269 ? 24.746 -9.388 -17.675 1.00 95.12 269 ILE A CA 1
ATOM 2179 C C . ILE A 1 269 ? 23.908 -10.303 -16.786 1.00 95.12 269 ILE A C 1
ATOM 2181 O O . ILE A 1 269 ? 24.016 -11.525 -16.874 1.00 95.12 269 ILE A O 1
ATOM 2185 N N . THR A 1 270 ? 23.074 -9.719 -15.926 1.00 94.94 270 THR A N 1
ATOM 2186 C CA . THR A 1 270 ? 22.321 -10.476 -14.917 1.00 94.94 270 THR A CA 1
ATOM 2187 C C . THR A 1 270 ? 21.046 -11.099 -15.468 1.00 94.94 270 THR A C 1
ATOM 2189 O O . THR A 1 270 ? 20.516 -12.024 -14.855 1.00 94.94 270 THR A O 1
ATOM 2192 N N . ARG A 1 271 ? 20.552 -10.599 -16.612 1.00 95.69 271 ARG A N 1
ATOM 2193 C CA . ARG A 1 271 ? 19.211 -10.890 -17.144 1.00 95.69 271 ARG A CA 1
ATOM 2194 C C . ARG A 1 271 ? 18.097 -10.540 -16.158 1.00 95.69 271 ARG A C 1
ATOM 2196 O O . ARG A 1 271 ? 17.015 -11.112 -16.232 1.00 95.69 271 ARG A O 1
ATOM 2203 N N . LYS A 1 272 ? 18.356 -9.603 -15.242 1.00 93.56 272 LYS A N 1
ATOM 2204 C CA . LYS A 1 272 ? 17.434 -9.156 -14.198 1.00 93.56 272 LYS A CA 1
ATOM 2205 C C . LYS A 1 272 ? 17.449 -7.638 -14.075 1.00 93.56 272 LYS A C 1
ATOM 2207 O O . LYS A 1 272 ? 18.461 -6.999 -14.347 1.00 93.56 272 LYS A O 1
ATOM 2212 N N . GLY A 1 273 ? 16.336 -7.052 -13.655 1.00 92.31 273 GLY A N 1
ATOM 2213 C CA . GLY A 1 273 ? 16.276 -5.619 -13.379 1.00 92.31 273 GLY A CA 1
ATOM 2214 C C . GLY A 1 273 ? 14.875 -5.119 -13.063 1.00 92.31 273 GLY A C 1
ATOM 2215 O O . GLY A 1 273 ? 13.924 -5.894 -13.016 1.00 92.31 273 GLY A O 1
ATOM 2216 N N . ILE A 1 274 ? 14.752 -3.813 -12.857 1.00 93.00 274 ILE A N 1
ATOM 2217 C CA . ILE A 1 274 ? 13.471 -3.118 -12.659 1.00 93.00 274 ILE A CA 1
ATOM 2218 C C . ILE A 1 274 ? 13.181 -2.178 -13.833 1.00 93.00 274 ILE A C 1
ATOM 2220 O O . ILE A 1 274 ? 14.017 -2.048 -14.723 1.00 93.00 274 ILE A O 1
ATOM 2224 N N . CYS A 1 275 ? 12.038 -1.486 -13.839 1.00 96.00 275 CYS A N 1
ATOM 2225 C CA . CYS A 1 275 ? 11.596 -0.647 -14.966 1.00 96.00 275 CYS A CA 1
ATOM 2226 C C . CYS A 1 275 ? 12.682 0.283 -15.545 1.00 96.00 275 CYS A C 1
ATOM 2228 O O . CYS A 1 275 ? 12.864 0.353 -16.758 1.00 96.00 275 CYS A O 1
ATOM 2230 N N . PHE A 1 276 ? 13.494 0.913 -14.689 1.00 94.75 276 PHE A N 1
ATOM 2231 C CA . PHE A 1 276 ? 14.628 1.731 -15.127 1.00 94.75 276 PHE A CA 1
ATOM 2232 C C . PHE A 1 276 ? 15.701 0.937 -15.898 1.00 94.75 276 PHE A C 1
ATOM 2234 O O . PHE A 1 276 ? 16.183 1.395 -16.929 1.00 94.75 276 PHE A O 1
ATOM 2241 N N . ASP A 1 277 ? 16.053 -0.269 -15.447 1.00 97.38 277 ASP A N 1
ATOM 2242 C CA . ASP A 1 277 ? 17.044 -1.129 -16.107 1.00 97.38 277 ASP A CA 1
ATOM 2243 C C . ASP A 1 277 ? 16.567 -1.591 -17.489 1.00 97.38 277 ASP A C 1
ATOM 2245 O O . ASP A 1 277 ? 17.333 -1.583 -18.456 1.00 97.38 277 ASP A O 1
ATOM 2249 N N . TYR A 1 278 ? 15.283 -1.946 -17.582 1.00 98.25 278 TYR A N 1
ATOM 2250 C CA . TYR A 1 278 ? 14.618 -2.298 -18.834 1.00 98.25 278 TYR A CA 1
ATOM 2251 C C . TYR A 1 278 ? 14.652 -1.121 -19.807 1.00 98.25 278 TYR A C 1
ATOM 2253 O O . TYR A 1 278 ? 15.081 -1.278 -20.953 1.00 98.25 278 TYR A O 1
ATOM 2261 N N . ALA A 1 279 ? 14.262 0.066 -19.333 1.00 98.19 279 ALA A N 1
ATOM 2262 C CA . ALA A 1 279 ? 14.228 1.270 -20.146 1.00 98.19 279 ALA A CA 1
ATOM 2263 C C . ALA A 1 279 ? 15.627 1.694 -20.620 1.00 98.19 279 ALA A C 1
ATOM 2265 O O . ALA A 1 279 ? 15.798 2.093 -21.775 1.00 98.19 279 ALA A O 1
ATOM 2266 N N . CYS A 1 280 ? 16.646 1.558 -19.767 1.00 98.19 280 CYS A N 1
ATOM 2267 C CA . CYS A 1 280 ? 18.038 1.800 -20.131 1.00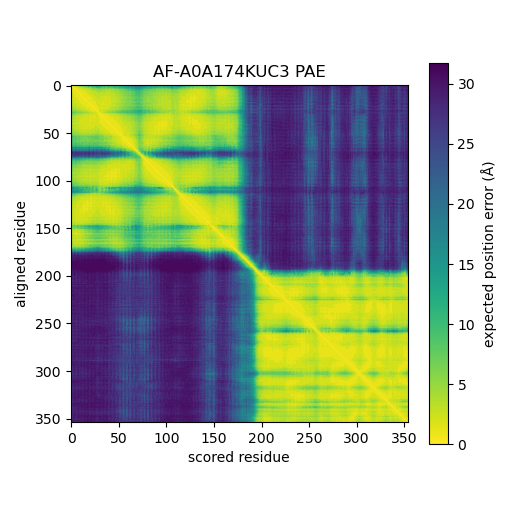 98.19 280 CYS A CA 1
ATOM 2268 C C . CYS A 1 280 ? 18.551 0.807 -21.177 1.00 98.19 280 CYS A C 1
ATOM 2270 O O . CYS A 1 280 ? 19.187 1.223 -22.149 1.00 98.19 280 CYS A O 1
ATOM 2272 N N . LEU A 1 281 ? 18.280 -0.493 -21.006 1.00 98.62 281 LEU A N 1
ATOM 2273 C CA . LEU A 1 281 ? 18.668 -1.511 -21.985 1.00 98.62 281 LEU A CA 1
ATOM 2274 C C . LEU A 1 281 ? 17.992 -1.261 -23.335 1.00 98.62 281 LEU A C 1
ATOM 2276 O O . LEU A 1 281 ? 18.642 -1.364 -24.375 1.00 98.62 281 LEU A O 1
ATOM 2280 N N . TYR A 1 282 ? 16.720 -0.864 -23.321 1.00 98.75 282 TYR A N 1
ATOM 2281 C CA . TYR A 1 282 ? 15.995 -0.501 -24.530 1.00 98.75 282 TYR A CA 1
ATOM 2282 C C . TYR A 1 282 ? 16.640 0.692 -25.243 1.00 98.75 282 TYR A C 1
ATOM 2284 O O . TYR A 1 282 ? 16.898 0.601 -26.442 1.00 98.75 282 TYR A O 1
ATOM 2292 N N . VAL A 1 283 ? 16.978 1.773 -24.524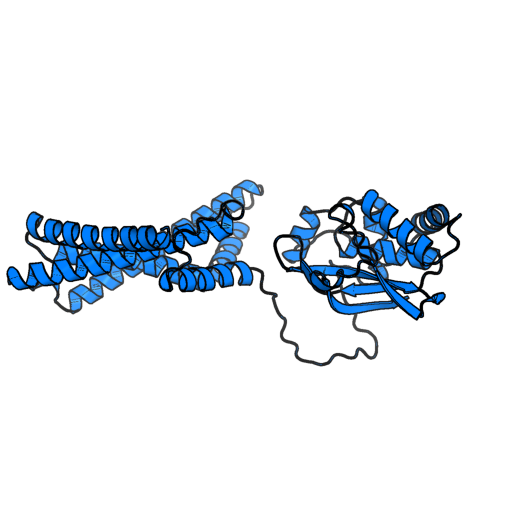 1.00 98.69 283 VAL A N 1
ATOM 2293 C CA . VAL A 1 283 ? 17.718 2.914 -25.101 1.00 98.69 283 VAL A CA 1
ATOM 2294 C C . VAL A 1 283 ? 19.036 2.453 -25.723 1.00 98.69 283 VAL A C 1
ATOM 2296 O O . VAL A 1 283 ? 19.335 2.812 -26.861 1.00 98.69 283 VAL A O 1
ATOM 2299 N N . ALA A 1 284 ? 19.824 1.650 -25.002 1.00 98.56 284 ALA A N 1
ATOM 2300 C CA . ALA A 1 284 ? 21.120 1.172 -25.475 1.00 98.56 284 ALA A CA 1
ATOM 2301 C C . ALA A 1 284 ? 21.000 0.363 -26.779 1.00 98.56 284 ALA A C 1
ATOM 2303 O O . ALA A 1 284 ? 21.767 0.585 -27.716 1.00 98.56 284 ALA A O 1
ATOM 2304 N N . MET A 1 285 ? 20.011 -0.533 -26.863 1.00 98.69 285 MET A N 1
ATOM 2305 C CA . MET A 1 285 ? 19.763 -1.342 -28.058 1.00 98.69 285 MET A CA 1
ATOM 2306 C C . MET A 1 285 ? 19.172 -0.526 -29.211 1.00 98.69 285 MET A C 1
ATOM 2308 O O . MET A 1 285 ? 19.603 -0.702 -30.346 1.00 98.69 285 MET A O 1
ATOM 2312 N N . ALA A 1 286 ? 18.228 0.379 -28.941 1.00 98.56 286 ALA A N 1
ATOM 2313 C CA . ALA A 1 286 ? 17.607 1.239 -29.949 1.00 98.56 286 ALA A CA 1
ATOM 2314 C C . ALA A 1 286 ? 18.641 2.143 -30.638 1.00 98.56 286 ALA A C 1
ATOM 2316 O O . ALA A 1 286 ? 18.686 2.209 -31.866 1.00 98.56 286 ALA A O 1
ATOM 2317 N N . ARG A 1 287 ? 19.547 2.746 -29.857 1.00 98.19 287 ARG A N 1
ATOM 2318 C CA . ARG A 1 287 ? 20.653 3.564 -30.379 1.00 98.19 287 ARG A CA 1
ATOM 2319 C C . ARG A 1 287 ? 21.604 2.778 -31.279 1.00 98.19 287 ARG A C 1
ATOM 2321 O O . ARG A 1 287 ? 22.145 3.340 -32.219 1.00 98.19 287 ARG A O 1
ATOM 2328 N N . ALA A 1 288 ? 21.816 1.489 -31.008 1.00 98.00 288 ALA A N 1
ATOM 2329 C CA . ALA A 1 288 ? 22.702 0.643 -31.810 1.00 98.00 288 ALA A CA 1
ATOM 2330 C C . ALA A 1 288 ? 22.141 0.299 -33.203 1.00 98.00 288 ALA A C 1
ATOM 2332 O O . ALA A 1 288 ? 22.869 -0.239 -34.035 1.00 98.00 288 ALA A O 1
ATOM 2333 N N . VAL A 1 289 ? 20.854 0.570 -33.440 1.00 97.88 289 VAL A N 1
ATOM 2334 C CA . VAL A 1 289 ? 20.150 0.297 -34.705 1.00 97.88 289 VAL A CA 1
ATOM 2335 C C . VAL A 1 289 ? 19.511 1.562 -35.293 1.00 97.88 289 VAL A C 1
ATOM 2337 O O . VAL A 1 289 ? 18.572 1.467 -36.091 1.00 97.88 289 VAL A O 1
ATOM 2340 N N . ASP A 1 290 ? 20.034 2.722 -34.880 1.00 96.69 290 ASP A N 1
ATOM 2341 C CA . ASP A 1 290 ? 19.678 4.068 -35.340 1.00 96.69 290 ASP A CA 1
ATOM 2342 C C . ASP A 1 290 ? 18.203 4.453 -35.127 1.00 96.69 290 ASP A C 1
ATOM 2344 O O . ASP A 1 290 ? 17.632 5.228 -35.890 1.00 96.69 290 ASP A O 1
ATOM 2348 N N . LEU A 1 291 ? 17.566 3.930 -34.075 1.00 97.88 291 LEU A N 1
ATOM 2349 C CA . LEU A 1 291 ? 16.241 4.390 -33.658 1.00 97.88 291 LEU A CA 1
ATOM 2350 C C . LEU A 1 291 ? 16.368 5.616 -32.755 1.00 97.88 291 LEU A C 1
ATOM 2352 O O . LEU A 1 291 ? 16.986 5.539 -31.689 1.00 97.88 291 LEU A O 1
ATOM 2356 N N . LYS A 1 292 ? 15.696 6.708 -33.132 1.00 98.06 292 LYS A N 1
ATOM 2357 C CA . LYS A 1 292 ? 15.524 7.870 -32.259 1.00 98.06 292 LYS A CA 1
ATOM 2358 C C . LYS A 1 292 ? 14.645 7.486 -31.068 1.00 98.06 292 LYS A C 1
ATOM 2360 O O . LYS A 1 292 ? 13.490 7.085 -31.240 1.00 98.06 292 LYS A O 1
ATOM 2365 N N . VAL A 1 293 ? 15.186 7.597 -29.859 1.00 98.31 293 VAL A N 1
ATOM 2366 C CA . VAL A 1 293 ? 14.581 7.026 -28.647 1.00 98.31 293 VAL A CA 1
ATOM 2367 C C . VAL A 1 293 ? 14.695 7.985 -27.476 1.00 98.31 293 VAL A C 1
ATOM 2369 O O . VAL A 1 293 ? 15.698 8.671 -27.302 1.00 98.31 293 VAL A O 1
ATOM 2372 N N . ARG A 1 294 ? 13.679 8.005 -26.619 1.00 97.75 294 ARG A N 1
ATOM 2373 C CA . ARG A 1 294 ? 13.735 8.719 -25.344 1.00 97.75 294 ARG A CA 1
ATOM 2374 C C . ARG A 1 294 ? 13.321 7.836 -24.181 1.00 97.75 294 ARG A C 1
ATOM 2376 O O . ARG A 1 294 ? 12.512 6.922 -24.340 1.00 97.75 294 ARG A O 1
ATOM 2383 N N . LEU A 1 295 ? 13.900 8.114 -23.019 1.00 97.38 295 LEU A N 1
ATOM 2384 C CA . LEU A 1 295 ? 13.523 7.521 -21.742 1.00 97.38 295 LEU A CA 1
ATOM 2385 C C . LEU A 1 295 ? 12.558 8.473 -21.043 1.00 97.38 295 LEU A C 1
ATOM 2387 O O . LEU A 1 295 ? 12.835 9.664 -20.885 1.00 97.38 295 LEU A O 1
ATOM 2391 N N . VAL A 1 296 ? 11.418 7.938 -20.637 1.00 94.00 296 VAL A N 1
ATOM 2392 C CA . VAL A 1 296 ? 10.344 8.677 -19.982 1.00 94.00 296 VAL A CA 1
ATOM 2393 C C . VAL A 1 296 ? 10.226 8.186 -18.554 1.00 94.00 296 VAL A C 1
ATOM 2395 O O . VAL A 1 296 ? 10.291 6.985 -18.304 1.00 94.00 296 VAL A O 1
ATOM 2398 N N . THR A 1 297 ? 10.040 9.116 -17.627 1.00 87.56 297 THR A N 1
ATOM 2399 C CA . THR A 1 297 ? 9.740 8.815 -16.228 1.00 87.56 297 THR A CA 1
ATOM 2400 C C . THR A 1 297 ? 8.383 9.386 -15.856 1.00 87.56 297 THR A C 1
ATOM 2402 O O . THR A 1 297 ? 7.992 10.465 -16.317 1.00 87.56 297 THR A O 1
ATOM 2405 N N . GLY A 1 298 ? 7.669 8.676 -14.997 1.00 85.31 298 GLY A N 1
ATOM 2406 C CA . GLY A 1 298 ? 6.376 9.106 -14.492 1.00 85.31 298 GLY A CA 1
ATOM 2407 C C . GLY A 1 298 ? 5.796 8.081 -13.538 1.00 85.31 298 GLY A C 1
ATOM 2408 O O . GLY A 1 298 ? 6.524 7.521 -12.719 1.00 85.31 298 GLY A O 1
ATOM 2409 N N . SER A 1 299 ? 4.495 7.827 -13.652 1.00 83.06 299 SER A N 1
ATOM 2410 C CA . SER A 1 299 ? 3.807 6.816 -12.845 1.00 83.06 299 SER A CA 1
ATOM 2411 C C . SER A 1 299 ? 3.081 5.806 -13.732 1.00 83.06 299 SER A C 1
ATOM 2413 O O . SER A 1 299 ? 2.497 6.211 -14.731 1.00 83.06 299 SER A O 1
ATOM 2415 N N . ALA A 1 300 ? 3.065 4.525 -13.362 1.00 79.81 300 ALA A N 1
ATOM 2416 C CA . ALA A 1 300 ? 2.275 3.500 -14.053 1.00 79.81 300 ALA A CA 1
ATOM 2417 C C . ALA A 1 300 ? 1.453 2.650 -13.075 1.00 79.81 300 ALA A C 1
ATOM 2419 O O . ALA A 1 300 ? 1.858 2.486 -11.921 1.00 79.81 300 ALA A O 1
ATOM 2420 N N . TYR A 1 301 ? 0.301 2.141 -13.520 1.00 79.81 301 TYR A N 1
ATOM 2421 C CA . TYR A 1 301 ? -0.547 1.236 -12.738 1.00 79.81 301 TYR A CA 1
ATOM 2422 C C . TYR A 1 301 ? -0.088 -0.218 -12.898 1.00 79.81 301 TYR A C 1
ATOM 2424 O O . TYR A 1 301 ? -0.180 -0.786 -13.980 1.00 79.81 301 TYR A O 1
ATOM 2432 N N . ASP A 1 302 ? 0.357 -0.848 -11.812 1.00 74.06 302 ASP A N 1
ATOM 2433 C CA . ASP A 1 302 ? 0.900 -2.220 -11.822 1.00 74.06 302 ASP A CA 1
ATOM 2434 C C . ASP A 1 302 ? -0.170 -3.330 -11.734 1.00 74.06 302 ASP A C 1
ATOM 2436 O O . ASP A 1 302 ? 0.139 -4.498 -11.495 1.00 74.06 302 ASP A O 1
ATOM 2440 N N . GLY A 1 303 ? -1.447 -2.967 -11.885 1.00 67.69 303 GLY A N 1
ATOM 2441 C CA . GLY A 1 303 ? -2.591 -3.847 -11.637 1.00 67.69 303 GLY A CA 1
ATOM 2442 C C . GLY A 1 303 ? -3.133 -3.776 -10.204 1.00 67.69 303 GLY A C 1
ATOM 2443 O O . GLY A 1 303 ? -4.191 -4.340 -9.927 1.00 67.69 303 GLY A O 1
ATOM 2444 N N . THR A 1 304 ? -2.449 -3.072 -9.295 1.00 61.81 304 THR A N 1
ATOM 2445 C CA . THR A 1 304 ? -2.885 -2.868 -7.905 1.00 61.81 304 THR A CA 1
ATOM 2446 C C . THR A 1 304 ? -2.857 -1.401 -7.481 1.00 61.81 304 THR A C 1
ATOM 2448 O O . THR A 1 304 ? -3.804 -0.937 -6.841 1.00 61.81 304 THR A O 1
ATOM 2451 N N . GLN A 1 305 ? -1.825 -0.648 -7.862 1.00 70.19 305 GLN A N 1
ATOM 2452 C CA . GLN A 1 305 ? -1.637 0.758 -7.509 1.00 70.19 305 GLN A CA 1
ATOM 2453 C C . GLN A 1 305 ? -0.784 1.489 -8.552 1.00 70.19 305 GLN A C 1
ATOM 2455 O O . GLN A 1 305 ? -0.087 0.868 -9.348 1.00 70.19 305 GLN A O 1
ATOM 2460 N N . TYR A 1 306 ? -0.822 2.824 -8.533 1.00 73.19 306 TYR A N 1
ATOM 2461 C CA . TYR A 1 306 ? 0.139 3.631 -9.285 1.00 73.19 306 TYR A CA 1
ATOM 2462 C C . TYR A 1 306 ? 1.456 3.735 -8.511 1.00 73.19 306 TYR A C 1
ATOM 2464 O O . TYR A 1 306 ? 1.449 4.015 -7.309 1.00 73.19 306 TYR A O 1
ATOM 2472 N N . GLY A 1 307 ? 2.578 3.548 -9.201 1.00 74.69 307 GLY A N 1
ATOM 2473 C CA . GLY A 1 307 ? 3.921 3.705 -8.642 1.00 74.69 307 GLY A CA 1
ATOM 2474 C C . GLY A 1 307 ? 4.882 4.396 -9.614 1.00 74.69 307 GLY A C 1
ATOM 2475 O O . GLY A 1 307 ? 4.560 4.497 -10.801 1.00 74.69 307 GLY A O 1
ATOM 2476 N N . PRO A 1 308 ? 6.045 4.884 -9.134 1.00 81.88 308 PRO A N 1
ATOM 2477 C CA . PRO A 1 308 ? 7.084 5.444 -9.993 1.00 81.88 308 PRO A CA 1
ATOM 2478 C C . PRO A 1 308 ? 7.509 4.441 -11.063 1.00 81.88 308 PRO A C 1
ATOM 2480 O O . PRO A 1 308 ? 7.782 3.282 -10.752 1.00 81.88 308 PRO A O 1
ATOM 2483 N N . HIS A 1 309 ? 7.583 4.894 -12.310 1.00 92.75 309 HIS A N 1
ATOM 2484 C CA . HIS A 1 309 ? 7.856 4.025 -13.447 1.00 92.75 309 HIS A CA 1
ATOM 2485 C C . HIS A 1 309 ? 8.719 4.703 -14.504 1.00 92.75 309 HIS A C 1
ATOM 2487 O O . HIS A 1 309 ? 8.736 5.933 -14.623 1.00 92.75 309 HIS A O 1
ATOM 2493 N N . ALA A 1 310 ? 9.423 3.884 -15.281 1.00 94.50 310 ALA A N 1
ATOM 2494 C CA . ALA A 1 310 ? 10.244 4.315 -16.401 1.00 94.50 310 ALA A CA 1
ATOM 2495 C C . ALA A 1 310 ? 9.981 3.426 -17.618 1.00 94.50 310 ALA A C 1
ATOM 2497 O O . ALA A 1 310 ? 9.941 2.205 -17.497 1.00 94.50 310 ALA A O 1
ATOM 2498 N N . TRP A 1 311 ? 9.820 4.049 -18.782 1.00 98.19 311 TRP A N 1
ATOM 2499 C CA . TRP A 1 311 ? 9.571 3.374 -20.057 1.00 98.19 311 TRP A CA 1
ATOM 2500 C C . TRP A 1 311 ? 10.205 4.163 -21.207 1.00 98.19 311 TRP A C 1
ATOM 2502 O O . TRP A 1 311 ? 10.944 5.130 -20.987 1.00 98.19 311 TRP A O 1
ATOM 2512 N N . ASN A 1 312 ? 9.933 3.761 -22.448 1.00 98.56 312 ASN A N 1
ATOM 2513 C CA . ASN A 1 312 ? 10.517 4.374 -23.630 1.00 98.56 312 ASN A CA 1
ATOM 2514 C C . ASN A 1 312 ? 9.467 4.917 -24.591 1.00 98.56 312 ASN A C 1
ATOM 2516 O O . ASN A 1 312 ? 8.337 4.440 -24.671 1.00 98.56 312 ASN A O 1
ATOM 2520 N N . GLU A 1 313 ? 9.886 5.887 -25.393 1.00 98.44 313 GLU A N 1
ATOM 2521 C CA . GLU A 1 313 ? 9.195 6.224 -26.628 1.00 98.44 313 GLU A CA 1
ATOM 2522 C C . GLU A 1 313 ? 10.194 6.200 -27.787 1.00 98.44 313 GLU A C 1
ATOM 2524 O O . GLU A 1 313 ? 11.332 6.647 -27.634 1.00 98.44 313 GLU A O 1
ATOM 2529 N N . VAL A 1 314 ? 9.771 5.693 -28.944 1.00 98.44 314 VAL A N 1
ATOM 2530 C CA . VAL A 1 314 ? 10.557 5.707 -30.189 1.00 98.44 314 VAL A CA 1
ATOM 2531 C C . VAL A 1 314 ? 9.883 6.623 -31.195 1.00 98.44 314 VAL A C 1
ATOM 2533 O O . VAL A 1 314 ? 8.667 6.564 -31.365 1.00 98.44 314 VAL A O 1
ATOM 2536 N N . TYR A 1 315 ? 10.656 7.482 -31.851 1.00 97.94 315 TYR A N 1
ATOM 2537 C CA . TYR A 1 315 ? 10.136 8.339 -32.907 1.00 97.94 315 TYR A CA 1
ATOM 2538 C C . TYR A 1 315 ? 10.135 7.580 -34.231 1.00 97.94 315 TYR A C 1
ATOM 2540 O O . TYR A 1 315 ? 11.176 7.104 -34.678 1.00 97.94 315 TYR A O 1
ATOM 2548 N N . LEU A 1 316 ? 8.967 7.469 -34.857 1.00 94.50 316 LEU A N 1
ATOM 2549 C CA . LEU A 1 316 ? 8.828 6.878 -36.181 1.00 94.50 316 LEU A CA 1
ATOM 2550 C C . LEU A 1 316 ? 8.820 7.991 -37.221 1.00 94.50 316 LEU A C 1
ATOM 2552 O O . LEU A 1 316 ? 7.819 8.690 -37.365 1.00 94.50 316 LEU A O 1
ATOM 2556 N N . GLU A 1 317 ? 9.917 8.147 -37.965 1.00 89.88 317 GLU A N 1
ATOM 2557 C CA . GLU A 1 317 ? 10.072 9.264 -38.908 1.00 89.88 317 GLU A CA 1
ATOM 2558 C C . GLU A 1 317 ? 8.971 9.296 -39.970 1.00 89.88 317 GLU A C 1
ATOM 2560 O O . GLU A 1 317 ? 8.414 10.352 -40.249 1.00 89.88 317 GLU A O 1
ATOM 2565 N N . LYS A 1 318 ? 8.601 8.131 -40.516 1.00 90.62 318 LYS A N 1
ATOM 2566 C CA . LYS A 1 318 ? 7.561 8.019 -41.554 1.00 90.62 318 LYS A CA 1
ATOM 2567 C C . LYS A 1 318 ? 6.160 8.405 -41.072 1.00 90.62 318 LYS A C 1
ATOM 2569 O O . LYS A 1 318 ? 5.308 8.711 -41.898 1.00 90.62 318 LYS A O 1
ATOM 2574 N N . GLU A 1 319 ? 5.916 8.333 -39.767 1.00 92.00 319 GLU A N 1
ATOM 2575 C CA . GLU A 1 319 ? 4.616 8.616 -39.147 1.00 92.00 319 GLU A CA 1
ATOM 2576 C C . GLU A 1 319 ? 4.624 9.934 -38.358 1.00 92.00 319 GLU A C 1
ATOM 2578 O O . GLU A 1 319 ? 3.599 10.313 -37.797 1.00 92.00 319 GLU A O 1
ATOM 2583 N N . GLU A 1 320 ? 5.777 10.608 -38.294 1.00 94.38 320 GLU A N 1
ATOM 2584 C CA . GLU A 1 320 ? 6.008 11.860 -37.567 1.00 94.38 320 GLU A CA 1
ATOM 2585 C C . GLU A 1 320 ? 5.487 11.852 -36.118 1.00 94.38 320 GLU A C 1
ATOM 2587 O O . GLU A 1 320 ? 4.981 12.851 -35.601 1.00 94.38 320 GLU A O 1
ATOM 2592 N N . ARG A 1 321 ? 5.607 10.710 -35.426 1.00 95.94 321 ARG A N 1
ATOM 2593 C CA . ARG A 1 321 ? 5.073 10.546 -34.067 1.00 95.94 321 ARG A CA 1
ATOM 2594 C C . ARG A 1 321 ? 5.958 9.703 -33.161 1.00 95.94 321 ARG A C 1
ATOM 2596 O O . ARG A 1 321 ? 6.734 8.861 -33.606 1.00 95.94 321 ARG A O 1
ATOM 2603 N N . TRP A 1 322 ? 5.779 9.920 -31.863 1.00 97.06 322 TRP A N 1
ATOM 2604 C CA . TRP A 1 322 ? 6.370 9.107 -30.807 1.00 97.06 322 TRP A CA 1
ATOM 2605 C C . TRP A 1 322 ? 5.452 7.938 -30.459 1.00 97.06 322 TRP A C 1
ATOM 2607 O O . TRP A 1 322 ? 4.267 8.132 -30.194 1.00 97.06 322 TRP A O 1
ATOM 2617 N N . VAL A 1 323 ? 6.023 6.740 -30.442 1.00 96.75 323 VAL A N 1
ATOM 2618 C CA . VAL A 1 323 ? 5.354 5.493 -30.084 1.00 96.75 323 VAL A CA 1
ATOM 2619 C C . VAL A 1 323 ? 5.761 5.083 -28.673 1.00 96.75 323 VAL A C 1
ATOM 2621 O O . VAL A 1 323 ? 6.961 4.912 -28.447 1.00 96.75 323 VAL A O 1
ATOM 2624 N N . PRO A 1 324 ? 4.812 4.902 -27.737 1.00 97.56 324 PRO A N 1
ATOM 2625 C CA . PRO A 1 324 ? 5.112 4.424 -26.395 1.00 97.56 324 PRO A CA 1
ATOM 2626 C C . PRO A 1 324 ? 5.381 2.920 -26.358 1.00 97.56 324 PRO A C 1
ATOM 2628 O O . PRO A 1 324 ? 4.707 2.124 -27.020 1.00 97.56 324 PRO A O 1
ATOM 2631 N N . ILE A 1 325 ? 6.393 2.539 -25.580 1.00 98.19 325 ILE A N 1
ATOM 2632 C CA . ILE A 1 325 ? 6.892 1.171 -25.473 1.00 98.19 325 ILE A CA 1
ATOM 2633 C C . ILE A 1 325 ? 7.354 0.928 -24.036 1.00 98.19 325 ILE A C 1
ATOM 2635 O O . ILE A 1 325 ? 8.253 1.616 -23.552 1.00 98.19 325 ILE A O 1
ATOM 2639 N N . ASP A 1 326 ? 6.789 -0.082 -23.374 1.00 98.00 326 ASP A N 1
ATOM 2640 C CA . ASP A 1 326 ? 7.254 -0.519 -22.055 1.00 98.00 326 ASP A CA 1
ATOM 2641 C C . ASP A 1 326 ? 7.557 -2.026 -22.017 1.00 98.00 326 ASP A C 1
ATOM 2643 O O . ASP A 1 326 ? 6.655 -2.840 -21.788 1.00 98.00 326 ASP A O 1
ATOM 2647 N N . PRO A 1 327 ? 8.828 -2.431 -22.204 1.00 96.06 327 PRO A N 1
ATOM 2648 C CA . PRO A 1 327 ? 9.217 -3.836 -22.131 1.00 96.06 327 PRO A CA 1
ATOM 2649 C C . PRO A 1 327 ? 9.074 -4.441 -20.726 1.00 96.06 327 PRO A C 1
ATOM 2651 O O . PRO A 1 327 ? 9.039 -5.665 -20.620 1.00 96.06 327 PRO A O 1
ATOM 2654 N N . THR A 1 328 ? 8.952 -3.634 -19.665 1.00 94.56 328 THR A N 1
ATOM 2655 C CA . THR A 1 328 ? 8.739 -4.121 -18.290 1.00 94.56 328 THR A CA 1
ATOM 2656 C C . THR A 1 328 ? 7.411 -4.863 -18.176 1.00 94.56 328 THR A C 1
ATOM 2658 O O . THR A 1 328 ? 7.329 -5.921 -17.555 1.00 94.56 328 THR A O 1
ATOM 2661 N N . PHE A 1 329 ? 6.364 -4.333 -18.813 1.00 91.69 329 PHE A N 1
ATOM 2662 C CA . PHE A 1 329 ? 5.010 -4.882 -18.749 1.00 91.69 329 PHE A CA 1
ATOM 2663 C C . PHE A 1 329 ? 4.717 -5.883 -19.881 1.00 91.69 329 PHE A C 1
ATOM 2665 O O . PHE A 1 329 ? 3.579 -6.315 -20.052 1.00 91.69 329 PHE A O 1
ATOM 2672 N N . TYR A 1 330 ? 5.734 -6.320 -20.635 1.00 89.56 330 TYR A N 1
ATOM 2673 C CA . TYR A 1 330 ? 5.584 -7.284 -21.735 1.00 89.56 330 TYR A CA 1
ATOM 2674 C C . TYR A 1 330 ? 4.827 -8.560 -21.333 1.00 89.56 330 TYR A C 1
ATOM 2676 O O . TYR A 1 330 ? 3.970 -9.039 -22.072 1.00 89.56 330 TYR A O 1
ATOM 2684 N N . MET A 1 331 ? 5.107 -9.095 -20.140 1.00 78.50 331 MET A N 1
ATOM 2685 C CA . MET A 1 331 ? 4.426 -10.293 -19.633 1.00 78.50 331 MET A CA 1
ATOM 2686 C C . MET A 1 331 ? 2.990 -10.020 -19.153 1.00 78.50 331 MET A C 1
ATOM 2688 O O . MET A 1 331 ? 2.207 -10.959 -19.028 1.00 78.50 331 MET A O 1
ATOM 2692 N N . ALA A 1 332 ? 2.637 -8.758 -18.886 1.00 80.81 332 ALA A N 1
ATOM 2693 C CA . ALA A 1 332 ? 1.315 -8.349 -18.409 1.00 80.81 332 ALA A CA 1
ATOM 2694 C C . ALA A 1 332 ? 0.329 -8.057 -19.555 1.00 80.81 332 ALA A C 1
ATOM 2696 O O . ALA A 1 332 ? -0.883 -8.116 -19.351 1.00 80.81 332 ALA A O 1
ATOM 2697 N N . GLY A 1 333 ? 0.818 -7.771 -20.765 1.00 86.12 333 GLY A N 1
ATOM 2698 C CA . GLY A 1 333 ? -0.034 -7.503 -21.919 1.00 86.12 333 GLY A CA 1
ATOM 2699 C C . GLY A 1 333 ? 0.686 -6.800 -23.066 1.00 86.12 333 GLY A C 1
ATOM 2700 O O . GLY A 1 333 ? 1.912 -6.751 -23.133 1.00 86.12 333 GLY A O 1
ATOM 2701 N N . ASN A 1 334 ? -0.093 -6.240 -23.996 1.00 86.06 334 ASN A N 1
ATOM 2702 C CA . ASN A 1 334 ? 0.456 -5.492 -25.124 1.00 86.06 334 ASN A CA 1
ATOM 2703 C C . ASN A 1 334 ? 0.768 -4.041 -24.731 1.00 86.06 334 ASN A C 1
ATOM 2705 O O . ASN A 1 334 ? -0.084 -3.168 -24.876 1.00 86.06 334 ASN A O 1
ATOM 2709 N N . TYR A 1 335 ? 2.005 -3.781 -24.319 1.00 94.31 335 TYR A N 1
ATOM 2710 C CA . TYR A 1 335 ? 2.521 -2.446 -23.983 1.00 94.31 335 TYR A CA 1
ATOM 2711 C C . TYR A 1 335 ? 3.433 -1.878 -25.081 1.00 94.31 335 TYR A C 1
ATOM 2713 O O . TYR A 1 335 ? 4.461 -1.258 -24.816 1.00 94.31 335 TYR A O 1
ATOM 2721 N N . PHE A 1 336 ? 3.044 -2.105 -26.337 1.00 94.81 336 PHE A N 1
ATOM 2722 C CA . PHE A 1 336 ? 3.678 -1.534 -27.521 1.00 94.81 336 PHE A CA 1
ATOM 2723 C C . PHE A 1 336 ? 2.625 -0.821 -28.371 1.00 94.81 336 PHE A C 1
ATOM 2725 O O . PHE A 1 336 ? 1.741 -1.476 -28.929 1.00 94.81 336 PHE A O 1
ATOM 2732 N N . ASP A 1 337 ? 2.727 0.507 -28.460 1.00 94.06 337 ASP A N 1
ATOM 2733 C CA . ASP A 1 337 ? 1.881 1.374 -29.297 1.00 94.06 337 ASP A CA 1
ATOM 2734 C C . ASP A 1 337 ? 0.368 1.119 -29.186 1.00 94.06 337 ASP A C 1
ATOM 2736 O O . ASP A 1 337 ? -0.375 1.200 -30.165 1.00 94.06 337 ASP A O 1
ATOM 2740 N N . ASN A 1 338 ? -0.108 0.723 -28.006 1.00 90.88 338 ASN A N 1
ATOM 2741 C CA . ASN A 1 338 ? -1.525 0.446 -27.825 1.00 90.88 338 ASN A CA 1
ATOM 2742 C C . ASN A 1 338 ? -2.297 1.766 -27.606 1.00 90.88 338 ASN A C 1
ATOM 2744 O O . ASN A 1 338 ? -1.766 2.724 -27.043 1.00 90.88 338 ASN A O 1
ATOM 2748 N N . SER A 1 339 ? -3.560 1.823 -28.040 1.00 88.44 339 SER A N 1
ATOM 2749 C CA . SER A 1 339 ? -4.383 3.045 -27.985 1.00 88.44 339 SER A CA 1
ATOM 2750 C C . SER A 1 339 ? -4.644 3.566 -26.571 1.00 88.44 339 SER A C 1
ATOM 2752 O O . SER A 1 339 ? -4.945 4.743 -26.404 1.00 88.44 339 SER A O 1
ATOM 2754 N N . ASN A 1 340 ? -4.526 2.694 -25.573 1.00 89.19 340 ASN A N 1
ATOM 2755 C CA . ASN A 1 340 ? -4.867 2.948 -24.180 1.00 89.19 340 ASN A CA 1
ATOM 2756 C C . ASN A 1 340 ? -3.608 3.029 -23.302 1.00 89.19 340 ASN A C 1
ATOM 2758 O O . ASN A 1 340 ? -3.706 2.974 -22.082 1.00 89.19 340 ASN A O 1
ATOM 2762 N N . PHE A 1 341 ? -2.418 3.159 -23.904 1.00 90.31 341 PHE A N 1
ATOM 2763 C CA . PHE A 1 341 ? -1.144 3.083 -23.184 1.00 90.31 341 PHE A CA 1
ATOM 2764 C C . PHE A 1 341 ? -1.073 4.136 -22.077 1.00 90.31 341 PHE A C 1
ATOM 2766 O O . PHE A 1 341 ? -0.564 3.891 -20.993 1.00 90.31 341 PHE A O 1
ATOM 2773 N N . TYR A 1 342 ? -1.613 5.322 -22.347 1.00 89.69 342 TYR A N 1
ATOM 2774 C CA . TYR A 1 342 ? -1.607 6.441 -21.412 1.00 89.69 342 TYR A CA 1
ATOM 2775 C C . TYR A 1 342 ? -2.806 6.462 -20.448 1.00 89.69 342 TYR A C 1
ATOM 2777 O O . TYR A 1 342 ? -2.903 7.384 -19.641 1.00 89.69 342 TYR A O 1
ATOM 2785 N N . ASP A 1 343 ? -3.695 5.462 -20.490 1.00 89.19 343 ASP A N 1
ATOM 2786 C CA . ASP A 1 343 ? -4.743 5.298 -19.472 1.00 89.19 343 ASP A CA 1
ATOM 2787 C C . ASP A 1 343 ? -4.126 4.823 -18.144 1.00 89.19 343 ASP A C 1
ATOM 2789 O O . ASP A 1 343 ? -4.536 5.252 -17.061 1.00 89.19 343 ASP A O 1
ATOM 2793 N N . ASP A 1 344 ? -3.104 3.963 -18.221 1.00 85.06 344 ASP A N 1
ATOM 2794 C CA . ASP A 1 344 ? -2.385 3.422 -17.068 1.00 85.06 344 ASP A CA 1
ATOM 2795 C C . ASP A 1 344 ? -0.941 3.933 -16.926 1.00 85.06 344 ASP A C 1
ATOM 2797 O O . ASP A 1 344 ? -0.386 3.798 -15.838 1.00 85.06 344 ASP A O 1
ATOM 2801 N N . HIS A 1 345 ? -0.365 4.597 -17.939 1.00 88.00 345 HIS A N 1
ATOM 2802 C CA . HIS A 1 345 ? 0.939 5.275 -17.865 1.00 88.00 345 HIS A CA 1
ATOM 2803 C C . HIS A 1 345 ? 0.798 6.802 -17.875 1.00 88.00 345 HIS A C 1
ATOM 2805 O O . HIS A 1 345 ? 0.496 7.424 -18.890 1.00 88.00 345 HIS A O 1
ATOM 2811 N N . ILE A 1 346 ? 1.098 7.446 -16.753 1.00 88.25 346 ILE A N 1
ATOM 2812 C CA . ILE A 1 346 ? 1.056 8.901 -16.599 1.00 88.25 346 ILE A CA 1
ATOM 2813 C C . ILE A 1 346 ? 2.460 9.464 -16.814 1.00 88.25 346 ILE A C 1
ATOM 2815 O O . ILE A 1 346 ? 3.334 9.360 -15.951 1.00 88.25 346 ILE A O 1
ATOM 2819 N N . LYS A 1 347 ? 2.670 10.087 -17.975 1.00 88.38 347 LYS A N 1
ATOM 2820 C CA . LYS A 1 347 ? 3.921 10.761 -18.340 1.00 88.38 347 LYS A CA 1
ATOM 2821 C C . LYS A 1 347 ? 4.138 12.027 -17.511 1.00 88.38 347 LYS A C 1
ATOM 2823 O O . LYS A 1 347 ? 3.344 12.959 -17.599 1.00 88.38 347 LYS A O 1
ATOM 2828 N N . GLU A 1 348 ? 5.251 12.090 -16.780 1.00 77.81 348 GLU A N 1
ATOM 2829 C CA . GLU A 1 348 ? 5.640 13.281 -16.012 1.00 77.81 348 GLU A CA 1
ATOM 2830 C C . GLU A 1 348 ? 6.808 14.026 -16.682 1.00 77.81 348 GLU A C 1
ATOM 2832 O O . GLU A 1 348 ? 6.750 15.244 -16.843 1.00 77.81 348 GLU A O 1
ATOM 2837 N N . MET A 1 349 ? 7.856 13.312 -17.116 1.00 84.19 349 MET A N 1
ATOM 2838 C CA . MET A 1 349 ? 9.086 13.926 -17.631 1.00 84.19 349 MET A CA 1
ATOM 2839 C C . MET A 1 349 ? 9.783 13.064 -18.694 1.00 84.19 349 MET A C 1
ATOM 2841 O O . MET A 1 349 ? 9.767 11.837 -18.633 1.00 84.19 349 MET A O 1
ATOM 2845 N N . ILE A 1 350 ? 10.438 13.717 -19.659 1.00 87.75 350 ILE A N 1
ATOM 2846 C CA . ILE A 1 350 ? 11.434 13.081 -20.532 1.00 87.75 350 ILE A CA 1
ATOM 2847 C C . ILE A 1 350 ? 12.780 13.177 -19.814 1.00 87.75 350 ILE A C 1
ATOM 2849 O O . ILE A 1 350 ? 13.306 14.275 -19.655 1.00 87.75 350 ILE A O 1
ATOM 2853 N N . ALA A 1 351 ? 13.308 12.044 -19.355 1.00 81.50 351 ALA A N 1
ATOM 2854 C CA . ALA A 1 351 ? 14.573 12.001 -18.629 1.00 81.50 351 ALA A CA 1
ATOM 2855 C C . ALA A 1 351 ? 15.774 12.188 -19.569 1.00 81.50 351 ALA A C 1
ATOM 2857 O O . ALA A 1 351 ? 16.734 12.860 -19.211 1.00 81.50 351 ALA A O 1
ATOM 2858 N N . GLY A 1 352 ? 15.700 11.638 -20.785 1.00 86.25 352 GLY A N 1
ATOM 2859 C CA . GLY A 1 352 ? 16.709 11.831 -21.827 1.00 86.25 352 GLY A CA 1
ATOM 2860 C C . GLY A 1 352 ? 16.207 11.396 -23.199 1.00 86.25 352 GLY A C 1
ATOM 2861 O O . GLY A 1 352 ? 15.279 10.595 -23.293 1.00 86.25 352 GLY A O 1
ATOM 2862 N N . GLU A 1 353 ? 16.812 11.939 -24.252 1.00 93.06 353 GLU A N 1
ATOM 2863 C CA . GLU A 1 353 ? 16.493 11.687 -25.663 1.00 93.06 353 GLU A CA 1
ATOM 2864 C C . GLU A 1 353 ? 17.805 11.519 -26.443 1.00 93.06 353 GLU A C 1
ATOM 2866 O O . GLU A 1 353 ? 18.764 12.255 -26.193 1.00 93.06 353 GLU A O 1
ATOM 2871 N N . TRP A 1 354 ? 17.849 10.544 -27.354 1.00 94.19 354 TRP A N 1
ATOM 2872 C CA . TRP A 1 354 ? 19.019 10.182 -28.157 1.00 94.19 354 TRP A CA 1
ATOM 2873 C C . TRP A 1 354 ? 18.664 9.978 -29.622 1.00 94.19 354 TRP A C 1
ATOM 2875 O O . TRP A 1 354 ? 17.550 9.469 -29.908 1.00 94.19 354 TRP A O 1
#

Mean predicted aligned error: 16.56 Å

Secondary structure (DSSP, 8-state):
-HHHHHHHHHHHHHHHHHHHHHHHHHHHT-THHHHHHHHHHHHHHHHHHHHHHTHHHHHHHHHHHHHHH----HHHHHHHHHHHHHHHHHHHHHHHHHHHHHHHHHTTGGG---HHHHHHHHHHHHHHHHHHHHHHHHHHHHHHHHTGGGGS---TTTT-HHHHHHHHHHHHHHHHTTS-------------S----EETTEEHHHHT---HHHHHHHHHHHTT--SHHHHHHHHHHHHHHH-EE-HHHHHHHHTT------SHHHHHHHSEE-HHHHHHHHHHHHHTTT--EEEEEEEEE-SS-EEEEEEEEEEEGGGTEEEEE-GGGTTTS--BS-TTHHHHEEEEEEEEE-

Nearest PDB structures (foldseek):
  3isr-assembly1_B  TM=7.568E-01  e=7.828E-06  Cytophaga hutchinsonii ATCC 33406
  9crn-assembly1_A  TM=7.900E-01  e=1.327E-05  Streptococcus pyogenes NZ131

Solvent-accessible surface area (backbone atoms only — not comparable to full-atom values): 19112 Å² total; per-residue (Å²): 112,58,62,61,51,38,54,48,54,55,49,47,39,23,54,50,24,21,52,52,16,39,47,40,25,66,77,67,73,35,59,54,50,27,48,54,53,32,45,47,54,49,19,53,52,50,35,50,52,56,48,62,79,40,40,70,62,54,49,53,52,44,48,56,53,43,60,75,76,52,87,62,66,72,74,59,46,56,56,49,46,52,51,52,53,54,51,51,47,52,51,48,26,53,51,45,35,51,52,54,52,49,53,46,58,74,68,49,67,71,70,69,74,54,66,72,60,44,46,53,53,22,34,53,45,8,35,53,37,12,51,49,51,48,52,51,50,44,53,52,51,43,52,37,31,75,58,83,21,62,92,63,59,83,60,61,50,60,88,38,67,75,42,41,56,50,39,53,59,50,50,49,50,64,53,44,77,63,51,68,87,70,77,85,67,94,60,95,75,77,86,80,80,89,80,90,57,65,56,73,88,31,40,61,73,63,16,36,39,69,51,71,68,53,28,50,49,35,40,61,73,31,70,87,46,93,44,68,67,52,33,52,49,46,52,38,53,49,50,27,73,61,44,44,80,32,64,70,41,44,54,26,47,75,68,77,41,93,49,63,84,58,11,16,56,44,24,66,74,70,31,36,33,40,40,57,18,47,28,17,32,49,50,28,26,36,55,51,64,75,40,42,32,32,37,34,34,32,34,30,54,80,86,84,51,76,42,86,38,36,27,33,33,37,53,36,77,95,72,75,41,74,38,52,37,32,39,70,45,40,84,81,45,82,43,59,66,44,96,60,53,65,79,49,37,47,83,71,45,77,77,46,75,88

=== Feature glossary ===
A reading guide for the features in this record.

Start from the sequence.

  · Sequence gives the chain of amino acids in standard one-letter code (A=alanine, C=cysteine, …, Y=tyrosine), read N→C. It is the only feature that is directly encoded by the gene; all structural features are derived from the folded form of this sequence.

Fold it, and you get atomic coordinates and the backbone conformation that goes with them.

  · Structure coordinates are given as an mmCIF _atom_site loop: one row per atom with element, residue name, chain id, sequence number, and x/y/z position in Å. Only the four main-chain atoms per residue are included here; side chains are omitted to keep the record compact.

  · Backbone dihedral angles. Every residue except chain termini has a φ (preceding-C → N → Cα → C) and a ψ (N → Cα → C → next-N). They are reported in degrees following the IUPAC sign convention. Secondary structure is essentially a statement about which (φ, ψ) basin each residue occupies.

  · Eight-state secondary structure (DSSP): H is the canonical α-helix, G the tighter 3₁₀-helix, I the wider π-helix; E/B are β-structure, T and S are turns and bends, and '-' is everything else. DSSP derives these from the pattern of main-chain N–H···O=C hydrogen bonds, not from the sequence.

  · SS3 is a coarse helix/strand/coil call (letters a/b/c) made by the P-SEA algorithm from inter-Cα distances and dihedrals. It is less detailed than DSSP but needs only Cα positions.

Summarize the fold with a handful of shape descriptors and a per-residue structural alphabet.

  · Radius of gyration (Rg) is the root-mean-square distance of Cα atoms from their centroid — a single number for overall size and compactness. A globular domain of N residues has Rg ≈ 2.2·N^0.38 Å; an extended or disordered chain has a much larger Rg. The Cα contact count is the number of residue pairs whose Cα atoms are within 8 Å and are more than four positions apart in sequence — a standard proxy for tertiary packing density. The bounding box is the smallest axis-aligned box enclosing all Cα atoms.

  · 3Di is Foldseek's structural alphabet. Each residue is assigned one of twenty discrete states based on how its Cα sits relative to its spatial (not sequential) neighbors. Aligning 3Di strings finds structural homologs roughly as well as full 3D superposition, but orders of magnitude faster.

  · Solvent-accessible surface area (SASA) is the area in Å² traced out by the centre of a 1.4 Å probe sphere (a water molecule) rolled over the protein's van der Waals surface (Shrake–Rupley / Lee–Richards construction). Buried residues have near-zero SASA; fully exposed residues can exceed 200 Å². The total SASA scales roughly with the number of surface residues.

Ask how reliable the model is.

  · For AlphaFold models, the B-factor field carries pLDDT — the model's own estimate of local accuracy on a 0–100 scale. Regions with pLDDT<50 should be treated as essentially unmodeled; they often correspond to intrinsically disordered segments.

  · For experimental (PDB) structures, the B-factor (temperature factor) quantifies the positional spread of each atom in the crystal — a combination of thermal vibration and static disorder — in units of Å². High B-factors mark flexible loops or poorly resolved regions; low B-factors mark the rigid, well-ordered core.

  · Predicted Aligned Error (PAE) is an AlphaFold confidence matrix: entry (i, j) is the expected error in the position of residue j, in ångströms, when the prediction is superimposed on the true structure at residue i. Low PAE within a block of residues means that block is internally rigid and well-predicted; high PAE between two blocks means their relative placement is uncertain even if each block individually is confident.

Place it in context: what it resembles, what it is annotated as, and how it looks.

  · Structural nearest neighbors (via Foldseek easy-search vs the PDB). Reported per hit: target PDB id, E-value, and alignment TM-score. A TM-score above ~0.5 is the conventional threshold for 'same fold'.

  · Functional annotations link the protein to curated databases. InterPro entries identify conserved domains and families by matching the sequence against member-database signatures (Pfam, PROSITE, CDD, …). Gene Ontology (GO) terms describe molecular function, biological process, and cellular component in a controlled vocabulary. CATH places the structure in a hierarchical fold classification (Class/Architecture/Topology/Homologous-superfamily). The organism is the source species.

  · The contact map is a binary N×N m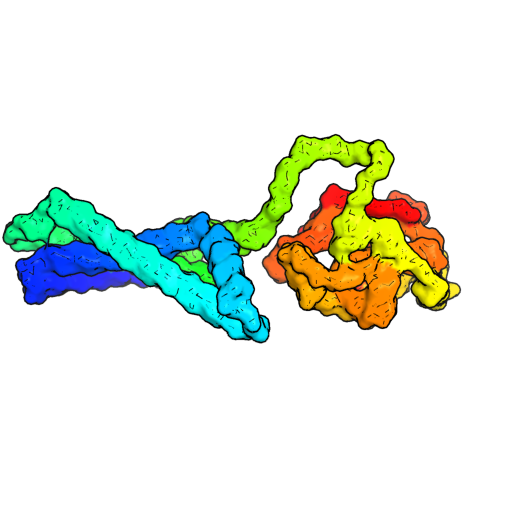atrix image: pixel (i, j) is dark where Cα_i and Cα_j are within 8 Å and |i−j|>4. Because the |i−j|>4 filter removes local helical contacts, off-diagonal stripes parallel to the main diagonal indicate parallel β-sheets; stripes perpendicular to it indicate antiparallel β-sheets. The Ramachandran plot scatters every residue's (φ, ψ) pair against the sterically allowed regions. The PAE heatmap renders the predicted-aligned-error matrix.

  · Six rendered views show the 3D structure from the faces of a cube — i.e. along ±x, ±y, ±z. Rendering representation is drawn randomly per protein from cartoon (secondary-structure ribbons), sticks (backbone bonds), or molecular surface; coloring is either N→C rainbow (blue at the N-terminus through red at the C-terminus) or one color per chain.